Protein AF-A0A1V8U242-F1 (afdb_monomer_lite)

Radius of gyration: 35.71 Å; chains: 1; bounding box: 95×68×99 Å

Foldseek 3Di:
DDDDDDDDDDDDDDDDDDDDDDDDDDDDDDDDDDDDDPDDDDDDDDDDDDDDDDDDDDDDDDDPDPPPDDPPPDPPPPDDDDDDDPPDDPVRVVVVVVVVVVVVVVVVVVVVVCLVVCCVVDVLAEPLLCVVPVVCCVVCVVLLVVLVSCVVVVNNVVSCCSVVVVVCCCVPPVLVVVCVVCVVVVHDDDPDDDPLVVVLVVVLCVLVVVQVVVVDDDPVSVVVNVVSVVVSSVCSSNPDYPVVCVVVVDPPDD

Structure (mmCIF, N/CA/C/O backbone):
data_AF-A0A1V8U242-F1
#
_entry.id   AF-A0A1V8U242-F1
#
loop_
_atom_site.group_PDB
_atom_site.id
_atom_site.type_symbol
_atom_site.label_atom_id
_atom_site.label_alt_id
_atom_site.label_comp_id
_atom_site.label_asym_id
_atom_site.label_entity_id
_atom_site.label_seq_id
_atom_site.pdbx_PDB_ins_code
_atom_site.Cartn_x
_atom_site.Cartn_y
_atom_site.Cartn_z
_atom_site.occupancy
_atom_site.B_iso_or_equiv
_atom_site.auth_seq_id
_atom_site.auth_comp_id
_atom_site.auth_asym_id
_atom_site.auth_atom_id
_atom_site.pdbx_PDB_model_num
ATOM 1 N N . MET A 1 1 ? 57.976 -21.080 14.793 1.00 39.28 1 MET A N 1
ATOM 2 C CA . MET A 1 1 ? 58.187 -20.835 16.237 1.00 39.28 1 MET A CA 1
ATOM 3 C C . MET A 1 1 ? 57.127 -19.816 16.653 1.00 39.28 1 MET A C 1
ATOM 5 O O . MET A 1 1 ? 57.239 -18.685 16.216 1.00 39.28 1 MET A O 1
ATOM 9 N N . LEU A 1 2 ? 55.922 -20.209 17.108 1.00 38.81 2 LEU A N 1
ATOM 10 C CA . LEU A 1 2 ? 55.563 -20.585 18.501 1.00 38.81 2 LEU A CA 1
ATOM 11 C C . LEU A 1 2 ? 56.194 -19.575 19.485 1.00 38.81 2 LEU A C 1
ATOM 13 O O . LEU A 1 2 ? 57.414 -19.499 19.527 1.00 38.81 2 LEU A O 1
ATOM 17 N N . SER A 1 3 ? 55.488 -18.757 20.277 1.00 44.38 3 SER A N 1
ATOM 18 C CA . SER A 1 3 ? 54.402 -19.076 21.230 1.00 44.38 3 SER A CA 1
ATOM 19 C C . SER A 1 3 ? 53.807 -17.745 21.764 1.00 44.38 3 SER A C 1
ATOM 21 O O . SER A 1 3 ? 54.553 -16.789 21.928 1.00 44.38 3 SER A O 1
ATOM 23 N N . ASN A 1 4 ? 52.487 -17.594 21.911 1.00 40.97 4 ASN A N 1
ATOM 24 C CA . ASN A 1 4 ? 51.673 -17.742 23.140 1.00 40.97 4 ASN A CA 1
ATOM 25 C C . ASN A 1 4 ? 51.116 -16.421 23.717 1.00 40.97 4 ASN A C 1
ATOM 27 O O . ASN A 1 4 ? 51.826 -15.590 24.273 1.00 40.97 4 ASN A O 1
ATOM 31 N N . THR A 1 5 ? 49.788 -16.328 23.645 1.00 46.97 5 THR A N 1
ATOM 32 C CA . THR A 1 5 ? 48.860 -15.604 24.525 1.00 46.97 5 THR A CA 1
ATOM 33 C C . THR A 1 5 ? 49.077 -15.924 26.007 1.00 46.97 5 THR A C 1
ATOM 35 O O . THR A 1 5 ? 49.189 -17.098 26.354 1.00 46.97 5 THR A O 1
ATOM 38 N N . VAL A 1 6 ? 49.004 -14.917 26.887 1.00 43.97 6 VAL A N 1
ATOM 39 C CA . VAL A 1 6 ? 48.836 -15.112 28.339 1.00 43.97 6 VAL A CA 1
ATOM 40 C C . VAL A 1 6 ? 47.837 -14.092 28.899 1.00 43.97 6 VAL A C 1
ATOM 42 O O . VAL A 1 6 ? 48.117 -12.901 28.996 1.00 43.97 6 VAL A O 1
ATOM 45 N N . PHE A 1 7 ? 46.664 -14.607 29.270 1.00 44.94 7 PHE A N 1
ATOM 46 C CA . PHE A 1 7 ? 45.767 -14.064 30.291 1.00 44.94 7 PHE A CA 1
ATOM 47 C C . PHE A 1 7 ? 46.409 -14.250 31.676 1.00 44.94 7 PHE A C 1
ATOM 49 O O . PHE A 1 7 ? 46.879 -15.349 31.968 1.00 44.94 7 PHE A O 1
ATOM 56 N N . THR A 1 8 ? 46.328 -13.257 32.569 1.00 48.16 8 THR A N 1
ATOM 57 C CA . THR A 1 8 ? 46.392 -13.496 34.023 1.00 48.16 8 THR A CA 1
ATOM 58 C C . THR A 1 8 ? 45.322 -12.681 34.755 1.00 48.16 8 THR A C 1
ATOM 60 O O . THR A 1 8 ? 45.375 -11.462 34.878 1.00 48.16 8 THR A O 1
ATOM 63 N N . THR A 1 9 ? 44.303 -13.388 35.234 1.00 55.00 9 THR A N 1
ATOM 64 C CA . THR A 1 9 ? 43.369 -12.960 36.282 1.00 55.00 9 THR A CA 1
ATOM 65 C C . THR A 1 9 ? 44.048 -13.053 37.656 1.00 55.00 9 THR A C 1
ATOM 67 O O . THR A 1 9 ? 44.747 -14.042 37.895 1.00 55.00 9 THR A O 1
ATOM 70 N N . PRO A 1 10 ? 43.836 -12.105 38.589 1.00 64.25 10 PRO A N 1
ATOM 71 C CA . PRO A 1 10 ? 44.300 -12.256 39.968 1.00 64.25 10 PRO A CA 1
ATOM 72 C C . PRO A 1 10 ? 43.452 -13.280 40.770 1.00 64.25 10 PRO A C 1
ATOM 74 O O . PRO A 1 10 ? 42.268 -13.456 40.477 1.00 64.25 10 PRO A O 1
ATOM 77 N N . PRO A 1 11 ? 44.053 -13.970 41.763 1.00 63.56 11 PRO A N 1
ATOM 78 C CA . PRO A 1 11 ? 43.476 -15.124 42.469 1.00 63.56 11 PRO A CA 1
ATOM 79 C C . PRO A 1 11 ? 42.450 -14.775 43.576 1.00 63.56 11 PRO A C 1
ATOM 81 O O . PRO A 1 11 ? 42.416 -13.640 44.053 1.00 63.56 11 PRO A O 1
ATOM 84 N N . PRO A 1 12 ? 41.636 -15.757 44.026 1.00 57.25 12 PRO A N 1
ATOM 85 C CA . PRO A 1 12 ? 40.611 -15.586 45.060 1.00 57.25 12 PRO A CA 1
ATOM 86 C C . PRO A 1 12 ? 41.204 -15.540 46.479 1.00 57.25 12 PRO A C 1
ATOM 88 O O . PRO A 1 12 ? 42.115 -16.297 46.812 1.00 57.25 12 PRO A O 1
ATOM 91 N N . ALA A 1 13 ? 40.652 -14.683 47.342 1.00 60.06 13 ALA A N 1
ATOM 92 C CA . ALA A 1 13 ? 41.030 -14.609 48.753 1.00 60.06 13 ALA A CA 1
ATOM 93 C C . ALA A 1 13 ? 40.404 -15.758 49.571 1.00 60.06 13 ALA A C 1
ATOM 95 O O . ALA A 1 13 ? 39.197 -15.992 49.516 1.00 60.06 13 ALA A O 1
ATOM 96 N N . LEU A 1 14 ? 41.244 -16.458 50.339 1.00 59.47 14 LEU A N 1
ATOM 97 C CA . LEU A 1 14 ? 40.879 -17.488 51.321 1.00 59.47 14 LEU A CA 1
ATOM 98 C C . LEU A 1 14 ? 40.437 -16.866 52.671 1.00 59.47 14 LEU A C 1
ATOM 100 O O . LEU A 1 14 ? 40.743 -15.703 52.936 1.00 59.47 14 LEU A O 1
ATOM 104 N N . PRO A 1 15 ? 39.712 -17.619 53.526 1.00 52.28 15 PRO A N 1
ATOM 105 C CA . PRO A 1 15 ? 38.927 -17.083 54.638 1.00 52.28 15 PRO A CA 1
ATOM 106 C C . PRO A 1 15 ? 39.731 -16.955 55.943 1.00 52.28 15 PRO A C 1
ATOM 108 O O . PRO A 1 15 ? 40.618 -17.762 56.214 1.00 52.28 15 PRO A O 1
ATOM 111 N N . ALA A 1 16 ? 39.357 -15.995 56.796 1.00 52.69 16 ALA A N 1
ATOM 112 C CA . ALA A 1 16 ? 39.816 -15.902 58.185 1.00 52.69 16 ALA A CA 1
ATOM 113 C C . ALA A 1 16 ? 38.633 -16.029 59.176 1.00 52.69 16 ALA A C 1
ATOM 115 O O . ALA A 1 16 ? 37.501 -15.698 58.813 1.00 52.69 16 ALA A O 1
ATOM 116 N N . PRO A 1 17 ? 38.868 -16.541 60.403 1.00 49.72 17 PRO A N 1
ATOM 117 C CA . PRO A 1 17 ? 37.848 -17.184 61.228 1.00 49.72 17 PRO A CA 1
ATOM 118 C C . PRO A 1 17 ? 37.274 -16.293 62.350 1.00 49.72 17 PRO A C 1
ATOM 120 O O . PRO A 1 17 ? 37.924 -15.377 62.838 1.00 49.72 17 PRO A O 1
ATOM 123 N N . ASN A 1 18 ? 36.082 -16.684 62.816 1.00 44.34 18 ASN A N 1
ATOM 124 C CA . ASN A 1 18 ? 35.441 -16.377 64.105 1.00 44.34 18 ASN A CA 1
ATOM 125 C C . ASN A 1 18 ? 34.984 -14.934 64.410 1.00 44.34 18 ASN A C 1
ATOM 127 O O . ASN A 1 18 ? 35.665 -14.173 65.090 1.00 44.34 18 ASN A O 1
ATOM 131 N N . ALA A 1 19 ? 33.709 -14.661 64.107 1.00 48.97 19 ALA A N 1
ATOM 132 C CA . ALA A 1 19 ? 32.839 -13.836 64.949 1.00 48.97 19 ALA A CA 1
ATOM 133 C C . ALA A 1 19 ? 31.408 -14.424 64.966 1.00 48.97 19 ALA A C 1
ATOM 135 O O . ALA A 1 19 ? 30.866 -14.802 63.931 1.00 48.97 19 ALA A O 1
ATOM 136 N N . SER A 1 20 ? 30.851 -14.564 66.170 1.00 54.91 20 SER A N 1
ATOM 137 C CA . SER A 1 20 ? 29.629 -15.296 66.555 1.00 54.91 20 SER A CA 1
ATOM 138 C C . SER A 1 20 ? 28.309 -14.743 65.959 1.00 54.91 20 SER A C 1
ATOM 140 O O . SER A 1 20 ? 28.285 -13.624 65.449 1.00 54.91 20 SER A O 1
ATOM 142 N N . PRO A 1 21 ? 27.184 -15.497 66.011 1.00 47.44 21 PRO A N 1
ATOM 143 C CA . PRO A 1 21 ? 26.058 -15.321 65.095 1.00 47.44 21 PRO A CA 1
ATOM 144 C C . PRO A 1 21 ? 25.043 -14.276 65.578 1.00 47.44 21 PRO A C 1
ATOM 146 O O . PRO A 1 21 ? 24.630 -14.277 66.736 1.00 47.44 21 PRO A O 1
ATOM 149 N N . VAL A 1 22 ? 24.547 -13.444 64.658 1.00 49.50 22 VAL A N 1
ATOM 150 C CA . VAL A 1 22 ? 23.356 -12.613 64.883 1.00 49.50 22 VAL A CA 1
ATOM 151 C C . VAL A 1 22 ? 22.150 -13.292 64.239 1.00 49.50 22 VAL A C 1
ATOM 153 O O . VAL A 1 22 ? 22.035 -13.399 63.021 1.00 49.50 22 VAL A O 1
ATOM 156 N N . VAL A 1 23 ? 21.230 -13.750 65.085 1.00 50.38 23 VAL A N 1
ATOM 157 C CA . VAL A 1 23 ? 19.903 -14.246 64.709 1.00 50.38 23 VAL A CA 1
ATOM 158 C C . VAL A 1 23 ? 18.992 -13.056 64.409 1.00 50.38 23 VAL A C 1
ATOM 160 O O . VAL A 1 23 ? 18.748 -12.235 65.294 1.00 50.38 23 VAL A O 1
ATOM 163 N N . ARG A 1 24 ? 18.372 -12.996 63.221 1.00 41.50 24 ARG A N 1
ATOM 164 C CA . ARG A 1 24 ? 17.088 -12.288 63.090 1.00 41.50 24 ARG A CA 1
ATOM 165 C C . ARG A 1 24 ? 16.141 -12.949 62.086 1.00 41.50 24 ARG A C 1
ATOM 167 O O . ARG A 1 24 ? 16.484 -13.225 60.944 1.00 41.50 24 ARG A O 1
ATOM 174 N N . LYS A 1 25 ? 14.949 -13.242 62.610 1.00 43.25 25 LYS A N 1
ATOM 175 C CA . LYS A 1 25 ? 13.851 -14.047 62.064 1.00 43.25 25 LYS A CA 1
ATOM 176 C C . LYS A 1 25 ? 13.287 -13.514 60.740 1.00 43.25 25 LYS A C 1
ATOM 178 O O . LYS A 1 25 ? 13.057 -12.318 60.597 1.00 43.25 25 LYS A O 1
ATOM 183 N N . ARG A 1 26 ? 12.943 -14.445 59.842 1.00 50.16 26 ARG A N 1
ATOM 184 C CA . ARG A 1 26 ? 11.954 -14.263 58.765 1.00 50.16 26 ARG A CA 1
ATOM 185 C C . ARG A 1 26 ? 10.548 -14.117 59.359 1.00 50.16 26 ARG A C 1
ATOM 187 O O . ARG A 1 26 ? 10.182 -14.906 60.226 1.00 50.16 26 ARG A O 1
ATOM 194 N N . SER A 1 27 ? 9.731 -13.230 58.794 1.00 44.31 27 SER A N 1
ATOM 195 C CA . SER A 1 27 ? 8.279 -13.434 58.721 1.00 44.31 27 SER A CA 1
ATOM 196 C C . SER A 1 27 ? 7.652 -12.624 57.586 1.00 44.31 27 SER A C 1
ATOM 198 O O . SER A 1 27 ? 7.739 -11.400 57.543 1.00 44.31 27 SER A O 1
ATOM 200 N N . SER A 1 28 ? 7.004 -13.368 56.700 1.00 49.56 28 SER A N 1
ATOM 201 C CA . SER A 1 28 ? 5.947 -12.993 55.764 1.00 49.56 28 SER A CA 1
ATOM 202 C C . SER A 1 28 ? 4.861 -12.090 56.359 1.00 49.56 28 SER A C 1
ATOM 204 O O . SER A 1 28 ? 4.452 -12.296 57.501 1.00 49.56 28 SER A O 1
ATOM 206 N N . GLY A 1 29 ? 4.288 -11.206 55.539 1.00 49.12 29 GLY A N 1
ATOM 207 C CA . GLY A 1 29 ? 3.022 -10.545 55.854 1.00 49.12 29 GLY A CA 1
ATOM 208 C C . GLY A 1 29 ? 2.491 -9.707 54.694 1.00 49.12 29 GLY A C 1
ATOM 209 O O . GLY A 1 29 ? 2.997 -8.621 54.435 1.00 49.12 29 GLY A O 1
ATOM 210 N N . LEU A 1 30 ? 1.459 -10.216 54.012 1.00 54.44 30 LEU A N 1
ATOM 211 C CA . LEU A 1 30 ? 0.596 -9.436 53.126 1.00 54.44 30 LEU A CA 1
ATOM 212 C C . LEU A 1 30 ? 0.037 -8.215 53.876 1.00 54.44 30 LEU A C 1
ATOM 214 O O . LEU A 1 30 ? -0.395 -8.341 55.022 1.00 54.44 30 LEU A O 1
ATOM 218 N N . ARG A 1 31 ? -0.082 -7.070 53.198 1.00 46.50 31 ARG A N 1
ATOM 219 C CA . ARG A 1 31 ? -0.982 -5.987 53.617 1.00 46.50 31 ARG A CA 1
ATOM 220 C C . ARG A 1 31 ? -1.950 -5.649 52.486 1.00 46.50 31 ARG A C 1
ATOM 222 O O . ARG A 1 31 ? -1.624 -4.897 51.579 1.00 46.50 31 ARG A O 1
ATOM 229 N N . ARG A 1 32 ? -3.157 -6.218 52.574 1.00 54.25 32 ARG A N 1
ATOM 230 C CA . ARG A 1 32 ? -4.380 -5.593 52.055 1.00 54.25 32 ARG A CA 1
ATOM 231 C C . ARG A 1 32 ? -4.826 -4.559 53.085 1.00 54.25 32 ARG A C 1
ATOM 233 O O . ARG A 1 32 ? -4.988 -4.929 54.243 1.00 54.25 32 ARG A O 1
ATOM 240 N N . THR A 1 33 ? -5.082 -3.330 52.662 1.00 55.78 33 THR A N 1
ATOM 241 C CA . THR A 1 33 ? -5.986 -2.392 53.350 1.00 55.78 33 THR A CA 1
ATOM 242 C C . THR A 1 33 ? -6.659 -1.573 52.246 1.00 55.78 33 THR A C 1
ATOM 244 O O . THR A 1 33 ? -6.040 -0.688 51.670 1.00 55.78 33 THR A O 1
ATOM 247 N N . SER A 1 34 ? -7.744 -2.076 51.658 1.00 46.44 34 SER A N 1
ATOM 248 C CA . SER A 1 34 ? -9.120 -1.677 51.995 1.00 46.44 34 SER A CA 1
ATOM 249 C C . SER A 1 34 ? -9.301 -0.157 52.011 1.00 46.44 34 SER A C 1
ATOM 251 O O . SER A 1 34 ? -9.104 0.501 53.030 1.00 46.44 34 SER A O 1
ATOM 253 N N . SER A 1 35 ? -9.707 0.379 50.865 1.00 49.88 35 SER A N 1
ATOM 254 C CA . SER A 1 35 ? -10.391 1.662 50.754 1.00 49.88 35 SER A CA 1
ATOM 255 C C . SER A 1 35 ? -11.690 1.624 51.565 1.00 49.88 35 SER A C 1
ATOM 257 O O . SER A 1 35 ? -12.554 0.791 51.291 1.00 49.88 35 SER A O 1
ATOM 259 N N . LEU A 1 36 ? -11.849 2.534 52.523 1.00 50.22 36 LEU A N 1
ATOM 260 C CA . LEU A 1 36 ? -13.155 2.897 53.070 1.00 50.22 36 LEU A CA 1
ATOM 261 C C . LEU A 1 36 ? -13.296 4.424 53.026 1.00 50.22 36 LEU A C 1
ATOM 263 O O . LEU A 1 36 ? -12.461 5.115 53.612 1.00 50.22 36 LEU A O 1
ATOM 267 N N . PRO A 1 37 ? -14.332 4.966 52.367 1.00 52.19 37 PRO A N 1
ATOM 268 C CA . PRO A 1 37 ? -14.766 6.333 52.584 1.00 52.19 37 PRO A CA 1
ATOM 269 C C . PRO A 1 37 ? -15.726 6.365 53.778 1.00 52.19 37 PRO A C 1
ATOM 271 O O . PRO A 1 37 ? -16.857 5.886 53.712 1.00 52.19 37 PRO A O 1
ATOM 274 N N . ASP A 1 38 ? -15.264 6.942 54.882 1.00 43.91 38 ASP A N 1
ATOM 275 C CA . ASP A 1 38 ? -16.109 7.286 56.020 1.00 43.91 38 ASP A CA 1
ATOM 276 C C . ASP A 1 38 ? -16.776 8.635 55.725 1.00 43.91 38 ASP A C 1
ATOM 278 O O . ASP A 1 38 ? -16.087 9.656 55.692 1.00 43.91 38 ASP A O 1
ATOM 282 N N . ARG A 1 39 ? -18.097 8.625 55.478 1.00 45.75 39 ARG A N 1
ATOM 283 C CA . ARG A 1 39 ? -19.095 9.657 55.859 1.00 45.75 39 ARG A CA 1
ATOM 284 C C . ARG A 1 39 ? -20.266 9.741 54.884 1.00 45.75 39 ARG A C 1
ATOM 286 O O . ARG A 1 39 ? -20.312 10.631 54.048 1.00 45.75 39 ARG A O 1
ATOM 293 N N . LEU A 1 40 ? -21.276 8.900 55.095 1.00 52.22 40 LEU A N 1
ATOM 294 C CA . LEU A 1 40 ? -22.648 9.120 54.619 1.00 52.22 40 LEU A CA 1
ATOM 295 C C . LEU A 1 40 ? -23.633 8.431 55.578 1.00 52.22 40 LEU A C 1
ATOM 297 O O . LEU A 1 40 ? -24.321 7.494 55.201 1.00 52.22 40 LEU A O 1
ATOM 301 N N . ASN A 1 41 ? -23.690 8.861 56.845 1.00 50.50 41 ASN A N 1
ATOM 302 C CA . ASN A 1 41 ? -24.898 8.654 57.649 1.00 50.50 41 ASN A CA 1
ATOM 303 C C . ASN A 1 41 ? -24.946 9.585 58.871 1.00 50.50 41 ASN A C 1
ATOM 305 O O . ASN A 1 41 ? -24.431 9.257 59.940 1.00 50.50 41 ASN A O 1
ATOM 309 N N . ARG A 1 42 ? -25.586 10.750 58.738 1.00 42.31 42 ARG A N 1
ATOM 310 C CA . ARG A 1 42 ? -26.122 11.456 59.909 1.00 42.31 42 ARG A CA 1
ATOM 311 C C . ARG A 1 42 ? -27.515 12.004 59.614 1.00 42.31 42 ARG A C 1
ATOM 313 O O . ARG A 1 42 ? -27.679 13.142 59.199 1.00 42.31 42 ARG A O 1
ATOM 320 N N . SER A 1 43 ? -28.475 11.099 59.784 1.00 43.91 43 SER A N 1
ATOM 321 C CA . SER A 1 43 ? -29.799 11.280 60.394 1.00 43.91 43 SER A CA 1
ATOM 322 C C . SER A 1 43 ? -30.460 12.664 60.307 1.00 43.91 43 SER A C 1
ATOM 324 O O . SER A 1 43 ? -30.122 13.584 61.053 1.00 43.91 43 SER A O 1
ATOM 326 N N . ASN A 1 44 ? -31.525 12.716 59.504 1.00 44.88 44 ASN A N 1
ATOM 327 C CA . ASN A 1 44 ? -32.693 13.570 59.714 1.00 44.88 44 ASN A CA 1
ATOM 328 C C . ASN A 1 44 ? -33.279 13.373 61.124 1.00 44.88 44 ASN A C 1
ATOM 330 O O . ASN A 1 44 ? -33.670 12.256 61.448 1.00 44.88 44 ASN A O 1
ATOM 334 N N . THR A 1 45 ? -33.455 14.461 61.882 1.00 42.06 45 THR A N 1
ATOM 335 C CA . THR A 1 45 ? -34.579 14.658 62.824 1.00 42.06 45 THR A CA 1
ATOM 336 C C . THR A 1 45 ? -34.840 16.161 63.039 1.00 42.06 45 THR A C 1
ATOM 338 O O . THR A 1 45 ? -33.881 16.934 63.006 1.00 42.06 45 THR A O 1
ATOM 341 N N . PRO A 1 46 ? -36.106 16.589 63.235 1.00 50.31 46 PRO A N 1
ATOM 342 C CA . PRO A 1 46 ? -36.538 17.987 63.147 1.00 50.31 46 PRO A CA 1
ATOM 343 C C . PRO A 1 46 ? -36.617 18.721 64.504 1.00 50.31 46 PRO A C 1
ATOM 345 O O . PRO A 1 46 ? -36.624 18.094 65.558 1.00 50.31 46 PRO A O 1
ATOM 348 N N . ASN A 1 47 ? -36.793 20.048 64.416 1.00 40.25 47 ASN A N 1
ATOM 349 C CA . ASN A 1 47 ? -37.187 21.026 65.448 1.00 40.25 47 ASN A CA 1
ATOM 350 C C . ASN A 1 47 ? -36.199 21.336 66.590 1.00 40.25 47 ASN A C 1
ATOM 352 O O . ASN A 1 47 ? -36.059 20.558 67.524 1.00 40.25 47 ASN A O 1
ATOM 356 N N . SER A 1 48 ? -35.670 22.570 66.612 1.00 39.31 48 SER A N 1
ATOM 357 C CA . SER A 1 48 ? -35.912 23.498 67.732 1.00 39.31 48 SER A CA 1
ATOM 358 C C . SER A 1 48 ? -35.466 24.935 67.424 1.00 39.31 48 SER A C 1
ATOM 360 O O . SER A 1 48 ? -34.450 25.181 66.780 1.00 39.31 48 SER A O 1
ATOM 362 N N . THR A 1 49 ? -36.272 25.864 67.919 1.00 45.47 49 THR A N 1
ATOM 363 C CA . THR A 1 49 ? -36.170 27.325 67.953 1.00 45.47 49 THR A CA 1
ATOM 364 C C . THR A 1 49 ? -34.899 27.836 68.645 1.00 45.47 49 THR A C 1
ATOM 366 O O . THR A 1 49 ? -34.634 27.417 69.766 1.00 45.47 49 THR A O 1
ATOM 369 N N . ALA A 1 50 ? -34.191 28.810 68.053 1.00 43.16 50 ALA A N 1
ATOM 370 C CA . ALA A 1 50 ? -33.505 29.898 68.776 1.00 43.16 50 ALA A CA 1
ATOM 371 C C . ALA A 1 50 ? -32.935 30.963 67.814 1.00 43.16 50 ALA A C 1
ATOM 373 O O . ALA A 1 50 ? -32.314 30.660 66.801 1.00 43.16 50 ALA A O 1
ATOM 374 N N . GLN A 1 51 ? -33.175 32.222 68.176 1.00 41.72 51 GLN A N 1
ATOM 375 C CA . GLN A 1 51 ? -32.698 33.471 67.580 1.00 41.72 51 GLN A CA 1
ATOM 376 C C . GLN A 1 51 ? -31.166 33.625 67.641 1.00 41.72 51 GLN A C 1
ATOM 378 O O . GLN A 1 51 ? -30.580 33.225 68.639 1.00 41.72 51 GLN A O 1
ATOM 383 N N . SER A 1 52 ? -30.557 34.335 66.674 1.00 41.31 52 SER A N 1
ATOM 384 C CA . SER A 1 52 ? -29.696 35.506 66.966 1.00 41.31 52 SER A CA 1
ATOM 385 C C . SER A 1 52 ? -29.275 36.286 65.701 1.00 41.31 52 SER A C 1
ATOM 387 O O . SER A 1 52 ? -28.539 35.794 64.856 1.00 41.31 52 SER A O 1
ATOM 389 N N . THR A 1 53 ? -29.773 37.522 65.608 1.00 38.22 53 THR A N 1
ATOM 390 C CA . THR A 1 53 ? -29.076 38.789 65.280 1.00 38.22 53 THR A CA 1
ATOM 391 C C . THR A 1 53 ? -28.030 38.890 64.145 1.00 38.22 53 THR A C 1
ATOM 393 O O . THR A 1 53 ? -26.885 38.489 64.295 1.00 38.22 53 THR A O 1
ATOM 396 N N . ALA A 1 54 ? -28.424 39.667 63.127 1.00 34.72 54 ALA A N 1
ATOM 397 C CA . ALA A 1 54 ? -27.810 40.924 62.659 1.00 34.72 54 ALA A CA 1
ATOM 398 C C . ALA A 1 54 ? -26.450 40.957 61.908 1.00 34.72 54 ALA A C 1
ATOM 400 O O . ALA A 1 54 ? -25.389 40.705 62.460 1.00 34.72 54 ALA A O 1
ATOM 401 N N . ALA A 1 55 ? -26.559 41.546 60.703 1.00 39.97 55 ALA A N 1
ATOM 402 C CA . ALA A 1 55 ? -25.648 42.490 60.035 1.00 39.97 55 ALA A CA 1
ATOM 403 C C . ALA A 1 55 ? -24.401 41.963 59.288 1.00 39.97 55 ALA A C 1
ATOM 405 O O . ALA A 1 55 ? -23.381 41.659 59.886 1.00 39.97 55 ALA A O 1
ATOM 406 N N . SER A 1 56 ? -24.401 42.062 57.948 1.00 40.12 56 SER A N 1
ATOM 407 C CA . SER A 1 56 ? -23.760 43.185 57.225 1.00 40.12 56 SER A CA 1
ATOM 408 C C . SER A 1 56 ? -23.616 42.919 55.710 1.00 40.12 56 SER A C 1
ATOM 410 O O . SER A 1 56 ? -23.161 41.865 55.285 1.00 40.12 56 SER A O 1
ATOM 412 N N . ARG A 1 57 ? -24.028 43.930 54.932 1.00 43.78 57 ARG A N 1
ATOM 413 C CA . ARG A 1 57 ? -23.666 44.347 53.557 1.00 43.78 57 ARG A CA 1
ATOM 414 C C . ARG A 1 57 ? -22.679 43.486 52.738 1.00 43.78 57 ARG A C 1
ATOM 416 O O . ARG A 1 57 ? -21.533 43.357 53.136 1.00 43.78 57 ARG A O 1
ATOM 423 N N . HIS A 1 58 ? -23.062 43.121 51.505 1.00 49.38 58 HIS A N 1
ATOM 424 C CA . HIS A 1 58 ? -22.423 43.526 50.227 1.00 49.38 58 HIS A CA 1
ATOM 425 C C . HIS A 1 58 ? -23.191 42.916 49.025 1.00 49.38 58 HIS A C 1
ATOM 427 O O . HIS A 1 58 ? -23.737 41.825 49.132 1.00 49.38 58 HIS A O 1
ATOM 433 N N . GLY A 1 59 ? -23.333 43.679 47.931 1.00 51.84 59 GLY A N 1
ATOM 434 C CA . GLY A 1 59 ? -24.278 43.445 46.821 1.00 51.84 59 GLY A CA 1
ATOM 435 C C . GLY A 1 59 ? -23.993 42.245 45.896 1.00 51.84 59 GLY A C 1
ATOM 436 O O . GLY A 1 59 ? -22.996 41.548 46.075 1.00 51.84 59 GLY A O 1
ATOM 437 N N . PRO A 1 60 ? -24.868 41.991 44.900 1.00 55.88 60 PRO A N 1
ATOM 438 C CA . PRO A 1 60 ? -24.741 40.840 44.010 1.00 55.88 60 PRO A CA 1
ATOM 439 C C . PRO A 1 60 ? -23.576 41.020 43.026 1.00 55.88 60 PRO A C 1
ATOM 441 O O . PRO A 1 60 ? -23.465 42.039 42.345 1.00 55.88 60 PRO A O 1
ATOM 444 N N . LEU A 1 61 ? -22.708 40.010 42.961 1.00 56.53 61 LEU A N 1
ATOM 445 C CA . LEU A 1 61 ? -21.644 39.887 41.964 1.00 56.53 61 LEU A CA 1
ATOM 446 C C . LEU A 1 61 ? -22.254 39.704 40.556 1.00 56.53 61 LEU A C 1
ATOM 448 O O . LEU A 1 61 ? -23.289 39.044 40.433 1.00 56.53 61 LEU A O 1
ATOM 452 N N . PRO A 1 62 ? -21.639 40.253 39.491 1.00 63.88 62 PRO A N 1
ATOM 453 C CA . PRO A 1 62 ? -22.112 40.056 38.123 1.00 63.88 62 PRO A CA 1
ATOM 454 C C . PRO A 1 62 ? -21.961 38.585 37.692 1.00 63.88 62 PRO A C 1
ATOM 456 O O . PRO A 1 62 ? -21.040 37.903 38.152 1.00 63.88 62 PRO A O 1
ATOM 459 N N . PRO A 1 63 ? -22.832 38.074 36.804 1.00 57.53 63 PRO A N 1
ATOM 460 C CA . PRO A 1 63 ? -22.725 36.706 36.320 1.00 57.53 63 PRO A CA 1
ATOM 461 C C . PRO A 1 63 ? -21.465 36.558 35.462 1.00 57.53 63 PRO A C 1
ATOM 463 O O . PRO A 1 63 ? -21.232 37.331 34.533 1.00 57.53 63 PRO A O 1
ATOM 466 N N . TYR A 1 64 ? -20.652 35.549 35.772 1.00 48.75 64 TYR A N 1
ATOM 467 C CA . TYR A 1 64 ? -19.539 35.129 34.931 1.00 48.75 64 TYR A CA 1
ATOM 468 C C . TYR A 1 64 ? -20.086 34.632 33.588 1.00 48.75 64 TYR A C 1
ATOM 470 O O . TYR A 1 64 ? -20.566 33.506 33.467 1.00 48.75 64 TYR A O 1
ATOM 478 N N . THR A 1 65 ? -20.006 35.475 32.564 1.00 49.88 65 THR A N 1
ATOM 479 C CA . THR A 1 65 ? -20.149 35.054 31.173 1.00 49.88 65 THR A CA 1
ATOM 480 C C . THR A 1 65 ? -18.952 34.164 30.851 1.00 49.88 65 THR A C 1
ATOM 482 O O . THR A 1 65 ? -17.834 34.653 30.681 1.00 49.88 65 THR A O 1
ATOM 485 N N . HIS A 1 66 ? -19.148 32.847 30.785 1.00 50.09 66 HIS A N 1
ATOM 486 C CA . HIS A 1 66 ? -18.172 31.973 30.142 1.00 50.09 66 HIS A CA 1
ATOM 487 C C . HIS A 1 66 ? -18.180 32.302 28.647 1.00 50.09 66 HIS A C 1
ATOM 489 O O . HIS A 1 66 ? -18.981 31.778 27.877 1.00 50.09 66 HIS A O 1
ATOM 495 N N . GLN A 1 67 ? -17.310 33.235 28.260 1.00 38.94 67 GLN A N 1
ATOM 496 C CA . GLN A 1 67 ? -16.987 33.556 26.879 1.00 38.94 67 GLN A CA 1
ATOM 497 C C . GLN A 1 67 ? -16.564 32.261 26.172 1.00 38.94 67 GLN A C 1
ATOM 499 O O . GLN A 1 67 ? -15.464 31.743 26.378 1.00 38.94 67 GLN A O 1
ATOM 504 N N . ALA A 1 68 ? -17.457 31.737 25.337 1.00 49.41 68 ALA A N 1
ATOM 505 C CA . ALA A 1 68 ? -17.154 30.713 24.357 1.00 49.41 68 ALA A CA 1
ATOM 506 C C . ALA A 1 68 ? -16.190 31.305 23.319 1.00 49.41 68 ALA A C 1
ATOM 508 O O . ALA A 1 68 ? -16.609 31.958 22.371 1.00 49.41 68 ALA A O 1
ATOM 509 N N . ALA A 1 69 ? -14.887 31.134 23.537 1.00 48.91 69 ALA A N 1
ATOM 510 C CA . ALA A 1 69 ? -13.861 31.364 22.523 1.00 48.91 69 ALA A CA 1
ATOM 511 C C . ALA A 1 69 ? -12.552 30.669 22.921 1.00 48.91 69 ALA A C 1
ATOM 513 O O . ALA A 1 69 ? -11.554 31.300 23.266 1.00 48.91 69 ALA A O 1
ATOM 514 N N . ARG A 1 70 ? -12.543 29.339 22.848 1.00 38.97 70 ARG A N 1
ATOM 515 C CA . ARG A 1 70 ? -11.319 28.599 22.539 1.00 38.97 70 ARG A CA 1
ATOM 516 C C . ARG A 1 70 ? -11.655 27.557 21.487 1.00 38.97 70 ARG A C 1
ATOM 518 O O . ARG A 1 70 ? -12.001 26.432 21.817 1.00 38.97 70 ARG A O 1
ATOM 525 N N . VAL A 1 71 ? -11.491 27.935 20.221 1.00 47.12 71 VAL A N 1
ATOM 526 C CA . VAL A 1 71 ? -11.068 26.972 19.202 1.00 47.12 71 VAL A CA 1
ATOM 527 C C . VAL A 1 71 ? -9.643 26.592 19.591 1.00 47.12 71 VAL A C 1
ATOM 529 O O . VAL A 1 71 ? -8.667 27.252 19.237 1.00 47.12 71 VAL A O 1
ATOM 532 N N . ARG A 1 72 ? -9.537 25.611 20.484 1.00 37.00 72 ARG A N 1
ATOM 533 C CA . ARG A 1 72 ? -8.289 24.928 20.781 1.00 37.00 72 ARG A CA 1
ATOM 534 C C . ARG A 1 72 ? -8.249 23.790 19.777 1.00 37.00 72 ARG A C 1
ATOM 536 O O . ARG A 1 72 ? -9.092 22.911 19.855 1.00 37.00 72 ARG A O 1
ATOM 543 N N . SER A 1 73 ? -7.312 23.866 18.835 1.00 40.19 73 SER A N 1
ATOM 544 C CA . SER A 1 73 ? -6.939 22.746 17.973 1.00 40.19 73 SER A CA 1
ATOM 545 C C . SER A 1 73 ? -6.843 21.500 18.849 1.00 40.19 73 SER A C 1
ATOM 547 O O . SER A 1 73 ? -6.034 21.473 19.784 1.00 40.19 73 SER A O 1
ATOM 549 N N . GLU A 1 74 ? -7.738 20.546 18.625 1.00 39.16 74 GLU A N 1
ATOM 550 C CA . GLU A 1 74 ? -7.719 19.264 19.308 1.00 39.16 74 GLU A CA 1
ATOM 551 C C . GLU A 1 74 ? -6.419 18.576 18.892 1.00 39.16 74 GLU A C 1
ATOM 553 O O . GLU A 1 74 ? -6.216 18.210 17.738 1.00 39.16 74 GLU A O 1
ATOM 558 N N . ASN A 1 75 ? -5.482 18.484 19.836 1.00 39.81 75 ASN A N 1
ATOM 559 C CA . ASN A 1 75 ? -4.458 17.460 19.765 1.00 39.81 75 ASN A CA 1
ATOM 560 C C . ASN A 1 75 ? -5.220 16.142 19.843 1.00 39.81 75 ASN A C 1
ATOM 562 O O . ASN A 1 75 ? -5.750 15.817 20.904 1.00 39.81 75 ASN A O 1
ATOM 566 N N . GLU A 1 76 ? -5.279 15.413 18.733 1.00 49.06 76 GLU A N 1
ATOM 567 C CA . GLU A 1 76 ? -5.791 14.049 18.694 1.00 49.06 76 GLU A CA 1
ATOM 568 C C . GLU A 1 76 ? -4.821 13.161 19.487 1.00 49.06 76 GLU A C 1
ATOM 570 O O . GLU A 1 76 ? -3.837 12.571 19.012 1.00 49.06 76 GLU A O 1
ATOM 575 N N . GLU A 1 77 ? -5.028 13.162 20.796 1.00 45.94 77 GLU A N 1
ATOM 576 C CA . GLU A 1 77 ? -4.383 12.259 21.711 1.00 45.94 77 GLU A CA 1
ATOM 577 C C . GLU A 1 77 ? -4.986 10.876 21.443 1.00 45.94 77 GLU A C 1
ATOM 579 O O . GLU A 1 77 ? -5.977 10.486 22.034 1.00 45.94 77 GLU A O 1
ATOM 584 N N . VAL A 1 78 ? -4.412 10.138 20.486 1.00 52.44 78 VAL A N 1
ATOM 585 C CA . VAL A 1 78 ? -4.540 8.676 20.371 1.00 52.44 78 VAL A CA 1
ATOM 586 C C . VAL A 1 78 ? -4.095 8.037 21.702 1.00 52.44 78 VAL A C 1
ATOM 588 O O . VAL A 1 78 ? -2.951 7.589 21.856 1.00 52.44 78 VAL A O 1
ATOM 591 N N . VAL A 1 79 ? -4.978 8.086 22.698 1.00 47.56 79 VAL A N 1
ATOM 592 C CA . VAL A 1 79 ? -4.877 7.441 24.007 1.00 47.56 79 VAL A CA 1
ATOM 593 C C . VAL A 1 79 ? -5.631 6.127 23.884 1.00 47.56 79 VAL A C 1
ATOM 595 O O . VAL A 1 79 ? -6.840 6.051 24.048 1.00 47.56 79 VAL A O 1
ATOM 598 N N . LEU A 1 80 ? -4.908 5.069 23.530 1.00 55.72 80 LEU A N 1
ATOM 599 C CA . LEU A 1 80 ? -5.454 3.718 23.565 1.00 55.72 80 LEU A CA 1
ATOM 600 C C . LEU A 1 80 ? -5.394 3.203 25.012 1.00 55.72 80 LEU A C 1
ATOM 602 O O . LEU A 1 80 ? -4.308 2.863 25.485 1.00 55.72 80 LEU A O 1
ATOM 606 N N . GLY A 1 81 ? -6.569 3.172 25.660 1.00 54.00 81 GLY A N 1
ATOM 607 C CA . GLY A 1 81 ? -6.841 2.730 27.042 1.00 54.00 81 GLY A CA 1
ATOM 608 C C . GLY A 1 81 ? -6.601 3.855 28.059 1.00 54.00 81 GLY A C 1
ATOM 609 O O . GLY A 1 81 ? -5.498 4.378 28.109 1.00 54.00 81 GLY A O 1
ATOM 610 N N . GLU A 1 82 ? -7.550 4.328 28.873 1.00 45.22 82 GLU A N 1
ATOM 611 C CA . GLU A 1 82 ? -8.698 3.700 29.544 1.00 45.22 82 GLU A CA 1
ATOM 612 C C . GLU A 1 82 ? -9.898 4.692 29.589 1.00 45.22 82 GLU A C 1
ATOM 614 O O . GLU A 1 82 ? -9.701 5.897 29.724 1.00 45.22 82 GLU A O 1
ATOM 619 N N . ASP A 1 83 ? -11.136 4.187 29.472 1.00 49.12 83 ASP A N 1
ATOM 620 C CA . ASP A 1 83 ? -12.424 4.906 29.628 1.00 49.12 83 ASP A CA 1
ATOM 621 C C . ASP A 1 83 ? -12.747 6.083 28.677 1.00 49.12 83 ASP A C 1
ATOM 623 O O . ASP A 1 83 ? -13.241 7.138 29.089 1.00 49.12 83 ASP A O 1
ATOM 627 N N . GLU A 1 84 ? -12.601 5.880 27.366 1.00 59.00 84 GLU A N 1
ATOM 628 C CA . GLU A 1 84 ? -13.201 6.783 26.377 1.00 59.00 84 GLU A CA 1
ATOM 629 C C . GLU A 1 84 ? -14.697 6.456 26.197 1.00 59.00 84 GLU A C 1
ATOM 631 O O . GLU A 1 84 ? -15.084 5.389 25.712 1.00 59.00 84 GLU A O 1
ATOM 636 N N . LYS A 1 85 ? -15.582 7.360 26.633 1.00 61.47 85 LYS A N 1
ATOM 637 C CA . LYS A 1 85 ? -17.027 7.219 26.389 1.00 61.47 85 LYS A CA 1
ATOM 638 C C . LYS A 1 85 ? -17.278 7.292 24.876 1.00 61.47 85 LYS A C 1
ATOM 640 O O . LYS A 1 85 ? -16.763 8.219 24.255 1.00 61.47 85 LYS A O 1
ATOM 645 N N . PRO A 1 86 ? -18.099 6.402 24.281 1.00 69.00 86 PRO A N 1
ATOM 646 C CA . PRO A 1 86 ? -18.366 6.444 22.847 1.00 69.00 86 PRO A CA 1
ATOM 647 C C . PRO A 1 86 ? -18.931 7.814 22.461 1.00 69.00 86 PRO A C 1
ATOM 649 O O . PRO A 1 86 ? -20.036 8.170 22.875 1.00 69.00 86 PRO A O 1
ATOM 652 N N . MET A 1 87 ? -18.177 8.586 21.674 1.00 72.00 87 MET A N 1
ATOM 653 C CA . MET A 1 87 ? -18.601 9.922 21.236 1.00 72.00 87 MET A CA 1
ATOM 654 C C . MET A 1 87 ? -19.757 9.859 20.226 1.00 72.00 87 MET A C 1
ATOM 656 O O . MET A 1 87 ? -20.482 10.835 20.053 1.00 72.00 87 MET A O 1
ATOM 660 N N . MET A 1 88 ? -19.963 8.702 19.582 1.00 80.12 88 MET A N 1
ATOM 661 C CA . MET A 1 88 ? -20.984 8.499 18.557 1.00 80.12 88 MET A CA 1
ATOM 662 C C . MET A 1 88 ? -21.868 7.279 18.851 1.00 80.12 88 MET A C 1
ATOM 664 O O . MET A 1 88 ? -21.387 6.200 19.194 1.00 80.12 88 MET A O 1
ATOM 668 N N . SER A 1 89 ? -23.186 7.443 18.675 1.00 90.75 89 SER A N 1
ATOM 669 C CA . SER A 1 89 ? -24.149 6.335 18.739 1.00 90.75 89 SER A CA 1
ATOM 670 C C . SER A 1 89 ? -23.823 5.269 17.689 1.00 90.75 89 SER A C 1
ATOM 672 O O . SER A 1 89 ? -23.474 5.595 16.555 1.00 90.75 89 SER A O 1
ATOM 674 N N . ARG A 1 90 ? -24.027 3.987 18.022 1.00 90.94 90 ARG A N 1
ATOM 675 C CA . ARG A 1 90 ? -23.819 2.854 17.100 1.00 90.94 90 ARG A CA 1
ATOM 676 C C . ARG A 1 90 ? -24.571 3.028 15.779 1.00 90.94 90 ARG A C 1
ATOM 678 O O . ARG A 1 90 ? -24.051 2.675 14.728 1.00 90.94 90 ARG A O 1
ATOM 685 N N . THR A 1 91 ? -25.781 3.585 15.827 1.00 93.38 91 THR A N 1
ATOM 686 C CA . THR A 1 91 ? -26.578 3.859 14.624 1.00 93.38 91 THR A CA 1
ATOM 687 C C . THR A 1 91 ? -25.929 4.926 13.749 1.00 93.38 91 THR A C 1
ATOM 689 O O . THR A 1 91 ? -25.804 4.727 12.546 1.00 93.38 91 THR A O 1
ATOM 692 N N . ALA A 1 92 ? -25.452 6.016 14.351 1.00 93.00 92 ALA A N 1
ATOM 693 C CA . ALA A 1 92 ? -24.741 7.073 13.642 1.00 93.00 92 ALA A CA 1
ATOM 694 C C . ALA A 1 92 ? -23.422 6.561 13.035 1.00 93.00 92 ALA A C 1
ATOM 696 O O . ALA A 1 92 ? -23.124 6.884 11.890 1.00 93.00 92 ALA A O 1
ATOM 697 N N . ALA A 1 93 ? -22.692 5.684 13.734 1.00 93.69 93 ALA A N 1
ATOM 698 C CA . ALA A 1 93 ? -21.476 5.060 13.210 1.00 93.69 93 ALA A CA 1
ATOM 699 C C . ALA A 1 93 ? -21.736 4.195 11.968 1.00 93.69 93 ALA A C 1
ATOM 701 O O . ALA A 1 93 ? -21.024 4.320 10.976 1.00 93.69 93 ALA A O 1
ATOM 702 N N . VAL A 1 94 ? -22.781 3.360 11.990 1.00 95.00 94 VAL A N 1
ATOM 703 C CA . VAL A 1 94 ? -23.155 2.531 10.830 1.00 95.00 94 VAL A CA 1
ATOM 704 C C . VAL A 1 94 ? -23.593 3.398 9.650 1.00 95.00 94 VAL A C 1
ATOM 706 O O . VAL A 1 94 ? -23.181 3.140 8.523 1.00 95.00 94 VAL A O 1
ATOM 709 N N . VAL A 1 95 ? -24.390 4.443 9.896 1.00 95.75 95 VAL A N 1
ATOM 710 C CA . VAL A 1 95 ? -24.826 5.366 8.836 1.00 95.75 95 VAL A CA 1
ATOM 711 C C . VAL A 1 95 ? -23.630 6.084 8.210 1.00 95.75 95 VAL A C 1
ATOM 713 O O . VAL A 1 95 ? -23.529 6.127 6.987 1.00 95.75 95 VAL A O 1
ATOM 716 N N . MET A 1 96 ? -22.702 6.594 9.025 1.00 94.56 96 MET A N 1
ATOM 717 C CA . MET A 1 96 ? -21.495 7.263 8.533 1.00 94.56 96 MET A CA 1
ATOM 718 C C . MET A 1 96 ? -20.580 6.311 7.758 1.00 94.56 96 MET A C 1
ATOM 720 O O . MET A 1 96 ? -20.063 6.707 6.718 1.00 94.56 96 MET A O 1
ATOM 724 N N . LEU A 1 97 ? -20.426 5.061 8.211 1.00 94.00 97 LEU A N 1
ATOM 725 C CA . LEU A 1 97 ? -19.642 4.038 7.511 1.00 94.00 97 LEU A CA 1
ATOM 726 C C . LEU A 1 97 ? -20.233 3.715 6.133 1.00 94.00 97 LEU A C 1
ATOM 728 O O . LEU A 1 97 ? -19.505 3.642 5.147 1.00 94.00 97 LEU A O 1
ATOM 732 N N . LEU A 1 98 ? -21.553 3.528 6.047 1.00 96.62 98 LEU A N 1
ATOM 733 C CA . LEU A 1 98 ? -22.217 3.259 4.770 1.00 96.62 98 LEU A CA 1
ATOM 734 C C . LEU A 1 98 ? -22.105 4.458 3.827 1.00 96.62 98 LEU A C 1
ATOM 736 O O . LEU A 1 98 ? -21.782 4.284 2.654 1.00 96.62 98 LEU A O 1
ATOM 740 N N . LEU A 1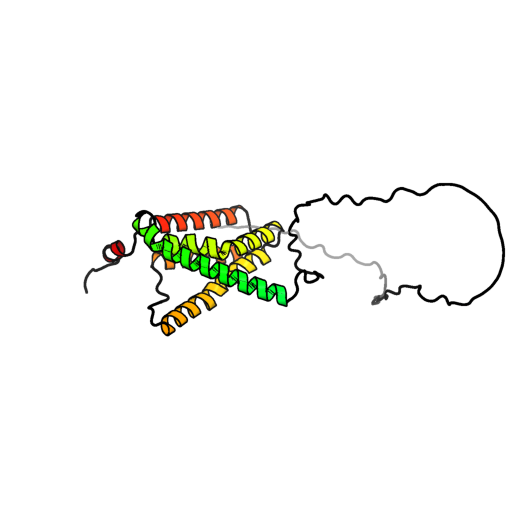 99 ? -22.323 5.670 4.343 1.00 97.06 99 LEU A N 1
ATOM 741 C CA . LEU A 1 99 ? -22.218 6.891 3.552 1.00 97.06 99 LEU A CA 1
ATOM 742 C C . LEU A 1 99 ? -20.797 7.095 3.012 1.00 97.06 99 LEU A C 1
ATOM 744 O O . LEU A 1 99 ? -20.638 7.355 1.821 1.00 97.06 99 LEU A O 1
ATOM 748 N N . SER A 1 100 ? -19.767 6.944 3.851 1.00 95.44 100 SER A N 1
ATOM 749 C CA . SER A 1 100 ? -18.377 7.075 3.406 1.00 95.44 100 SER A CA 1
ATOM 750 C C . SER A 1 100 ? -18.002 5.992 2.398 1.00 95.44 100 SER A C 1
ATOM 752 O O . SER A 1 100 ? -17.359 6.303 1.403 1.00 95.44 100 SER A O 1
ATOM 754 N N . THR A 1 101 ? -18.468 4.755 2.591 1.00 95.69 101 THR A N 1
ATOM 755 C CA . THR A 1 101 ? -18.228 3.651 1.649 1.00 95.69 101 THR A CA 1
ATOM 756 C C . THR A 1 101 ? -18.812 3.956 0.270 1.00 95.69 101 THR A C 1
ATOM 758 O O . THR A 1 101 ? -18.131 3.764 -0.734 1.00 95.69 101 THR A O 1
ATOM 761 N N . VAL A 1 102 ? -20.040 4.485 0.201 1.00 97.12 102 VAL A N 1
ATOM 762 C CA . VAL A 1 102 ? -20.665 4.882 -1.074 1.00 97.12 102 VAL A CA 1
ATOM 763 C C . VAL A 1 102 ? -19.896 6.025 -1.737 1.00 97.12 102 VAL A C 1
ATOM 765 O O . VAL A 1 102 ? -19.642 5.972 -2.937 1.00 97.12 102 VAL A O 1
ATOM 768 N N . LEU A 1 103 ? -19.486 7.039 -0.971 1.00 96.25 103 LEU A N 1
ATOM 769 C CA . LEU A 1 103 ? -18.701 8.153 -1.510 1.00 96.25 103 LEU A CA 1
ATOM 770 C C . LEU A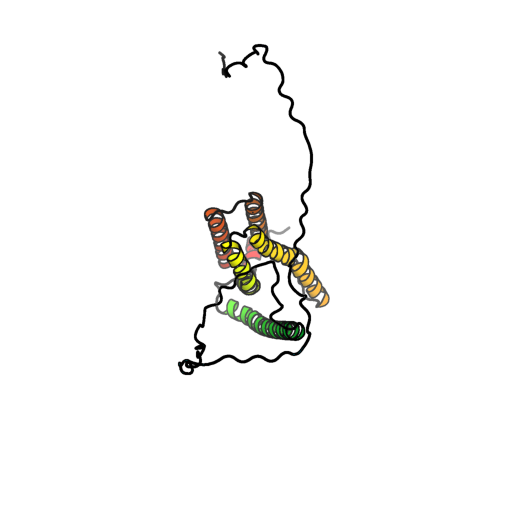 1 103 ? -17.342 7.686 -2.047 1.00 96.25 103 LEU A C 1
ATOM 772 O O . LEU A 1 103 ? -16.951 8.087 -3.140 1.00 96.25 103 LEU A O 1
ATOM 776 N N . VAL A 1 104 ? -16.646 6.811 -1.315 1.00 94.38 104 VAL A N 1
ATOM 777 C CA . VAL A 1 104 ? -15.378 6.217 -1.762 1.00 94.38 104 VAL A CA 1
ATOM 778 C C . VAL A 1 104 ? -15.584 5.381 -3.024 1.00 94.38 104 VAL A C 1
ATOM 780 O O . VAL A 1 104 ? -14.773 5.491 -3.936 1.00 94.38 104 VAL A O 1
ATOM 783 N N . ALA A 1 105 ? -16.671 4.608 -3.122 1.00 95.19 105 ALA A N 1
ATOM 784 C CA . ALA A 1 105 ? -16.984 3.830 -4.321 1.00 95.19 105 ALA A CA 1
ATOM 785 C C . ALA A 1 105 ? -17.185 4.724 -5.559 1.00 95.19 105 ALA A C 1
ATOM 787 O O . ALA A 1 105 ? -16.593 4.457 -6.599 1.00 95.19 105 ALA A O 1
ATOM 788 N N . ILE A 1 106 ? -17.934 5.826 -5.428 1.00 96.88 106 ILE A N 1
ATOM 789 C CA . ILE A 1 106 ? -18.128 6.801 -6.518 1.00 96.88 106 ILE A CA 1
ATOM 790 C C . ILE A 1 106 ? -16.788 7.429 -6.932 1.00 96.88 106 ILE A C 1
ATOM 792 O O . ILE A 1 106 ? -16.478 7.532 -8.117 1.00 96.88 106 ILE A O 1
ATOM 796 N N . CYS A 1 107 ? -15.961 7.829 -5.962 1.00 94.38 107 CYS A N 1
ATOM 797 C CA . CYS A 1 107 ? -14.631 8.365 -6.249 1.00 94.38 107 CYS A CA 1
ATOM 798 C C . CYS A 1 107 ? -13.717 7.325 -6.919 1.00 94.38 107 CYS A C 1
ATOM 800 O O . CYS A 1 107 ? -12.919 7.691 -7.780 1.00 94.38 107 CYS A O 1
ATOM 802 N N . ALA A 1 108 ? -13.826 6.049 -6.541 1.00 93.88 108 ALA A N 1
ATOM 803 C CA . ALA A 1 108 ? -13.055 4.964 -7.134 1.00 93.88 108 ALA A CA 1
ATOM 804 C C . ALA A 1 108 ? -13.457 4.705 -8.595 1.00 93.88 108 ALA A C 1
ATOM 806 O O . ALA A 1 108 ? -12.567 4.517 -9.419 1.00 93.88 108 ALA A O 1
ATOM 807 N N . GLU A 1 109 ? -14.750 4.771 -8.938 1.00 93.81 109 GLU A N 1
ATOM 808 C CA . GLU A 1 109 ? -15.205 4.694 -10.337 1.00 93.81 109 GLU A CA 1
ATOM 809 C C . GLU A 1 109 ? -14.591 5.818 -11.180 1.00 93.81 109 GLU A C 1
ATOM 811 O O . GLU A 1 109 ? -13.927 5.547 -12.179 1.00 93.81 109 GLU A O 1
ATOM 816 N N . PHE A 1 110 ? -14.691 7.072 -10.722 1.00 94.06 110 PHE A N 1
ATOM 817 C CA . PHE A 1 110 ? -14.075 8.201 -11.431 1.00 94.06 110 PHE A CA 1
ATOM 818 C C . PHE A 1 110 ? -12.551 8.088 -11.539 1.00 94.06 110 PHE A C 1
ATOM 820 O O . PHE A 1 110 ? -11.969 8.509 -12.539 1.00 94.06 110 PHE A O 1
ATOM 827 N N . MET A 1 111 ? -11.893 7.533 -10.517 1.00 91.88 111 MET A N 1
ATOM 828 C CA . MET A 1 111 ? -10.450 7.304 -10.540 1.00 91.88 111 MET A CA 1
ATOM 829 C C . MET A 1 111 ? -10.071 6.269 -11.602 1.00 91.88 111 MET A C 1
ATOM 831 O O . MET A 1 111 ? -9.137 6.518 -12.361 1.00 91.88 111 MET A O 1
ATOM 835 N N . VAL A 1 112 ? -10.784 5.141 -11.677 1.00 91.31 112 VAL A N 1
ATOM 836 C CA . VAL A 1 112 ? -10.512 4.072 -12.652 1.00 91.31 112 VAL A CA 1
ATOM 837 C C . VAL A 1 112 ? -10.801 4.540 -14.080 1.00 91.31 112 VAL A C 1
ATOM 839 O O . VAL A 1 112 ? -9.973 4.315 -14.963 1.00 91.31 112 VAL A O 1
ATOM 842 N N . ASP A 1 113 ? -11.892 5.277 -14.299 1.00 92.06 113 ASP A N 1
ATOM 843 C CA . ASP A 1 113 ? -12.245 5.837 -15.613 1.00 92.06 113 ASP A CA 1
ATOM 844 C C . ASP A 1 113 ? -11.196 6.831 -16.144 1.00 92.06 113 ASP A C 1
ATOM 846 O O . ASP A 1 113 ? -11.020 6.986 -17.356 1.00 92.06 113 ASP A O 1
ATOM 850 N N . ALA A 1 114 ? -10.459 7.498 -15.251 1.00 89.94 114 ALA A N 1
ATOM 851 C CA . ALA A 1 114 ? -9.398 8.426 -15.626 1.00 89.94 114 ALA A CA 1
ATOM 852 C C . ALA A 1 114 ? -8.090 7.727 -16.052 1.00 89.94 114 ALA A C 1
ATOM 854 O O . ALA A 1 114 ? -7.287 8.343 -16.762 1.00 89.94 114 ALA A O 1
ATOM 855 N N . ILE A 1 115 ? -7.859 6.465 -15.658 1.00 88.19 115 ILE A N 1
ATOM 856 C CA . ILE A 1 115 ? -6.591 5.749 -15.905 1.00 88.19 115 ILE A CA 1
ATOM 857 C C . ILE A 1 115 ? -6.271 5.647 -17.408 1.00 88.19 115 ILE A C 1
ATOM 859 O O . ILE A 1 115 ? -5.183 6.084 -17.798 1.00 88.19 115 ILE A O 1
ATOM 863 N N . PRO A 1 116 ? -7.182 5.177 -18.288 1.00 86.12 116 PRO A N 1
ATOM 864 C CA . PRO A 1 116 ? -6.891 5.085 -19.719 1.00 86.12 116 PRO A CA 1
ATOM 865 C C . PRO A 1 116 ? -6.575 6.449 -20.344 1.00 86.12 116 PRO A C 1
ATOM 867 O O . PRO A 1 116 ? -5.674 6.568 -21.175 1.00 86.12 116 PRO A O 1
ATOM 870 N N . GLY A 1 117 ? -7.280 7.502 -19.910 1.00 84.06 117 GLY A N 1
ATOM 871 C CA . GLY A 1 117 ? -7.044 8.871 -20.367 1.00 84.06 117 GLY A CA 1
ATOM 872 C C . GLY A 1 117 ? -5.679 9.417 -19.940 1.00 84.06 117 GLY A C 1
ATOM 873 O O . GLY A 1 117 ? -5.033 10.128 -20.710 1.00 84.06 117 GLY A O 1
ATOM 874 N N . MET A 1 118 ? -5.208 9.070 -18.742 1.00 82.44 118 MET A N 1
ATOM 875 C CA . MET A 1 118 ? -3.876 9.456 -18.263 1.00 82.44 118 MET A CA 1
ATOM 876 C C . MET A 1 118 ? -2.767 8.778 -19.070 1.00 82.44 118 MET A C 1
ATOM 878 O O . MET A 1 118 ? -1.844 9.457 -19.521 1.00 82.44 118 MET A O 1
ATOM 882 N N . ILE A 1 119 ? -2.892 7.469 -19.307 1.00 82.62 119 ILE A N 1
ATOM 883 C CA . ILE A 1 119 ? -1.914 6.683 -20.074 1.00 82.62 119 ILE A CA 1
ATOM 884 C C . ILE A 1 119 ? -1.844 7.182 -21.527 1.00 82.62 119 ILE A C 1
ATOM 886 O O . ILE A 1 119 ? -0.756 7.380 -22.065 1.00 82.62 119 ILE A O 1
ATOM 890 N N . ALA A 1 120 ? -2.992 7.468 -22.150 1.00 79.62 120 ALA A N 1
ATOM 891 C CA . ALA A 1 120 ? -3.047 7.937 -23.536 1.00 79.62 120 ALA A CA 1
ATOM 892 C C . ALA A 1 120 ? -2.416 9.327 -23.742 1.00 79.62 120 ALA A C 1
ATOM 894 O O . ALA A 1 120 ? -1.803 9.584 -24.777 1.00 79.62 120 ALA A O 1
ATOM 895 N N . ASN A 1 121 ? -2.561 10.231 -22.768 1.00 77.38 121 ASN A N 1
ATOM 896 C CA . ASN A 1 121 ? -2.074 11.609 -22.879 1.00 77.38 121 ASN A CA 1
ATOM 897 C C . ASN A 1 121 ? -0.641 11.797 -22.359 1.00 77.38 121 ASN A C 1
ATOM 899 O O . ASN A 1 121 ? -0.033 12.838 -22.611 1.00 77.38 121 ASN A O 1
ATOM 903 N N . SER A 1 122 ? -0.102 10.827 -21.618 1.00 72.38 122 SER A N 1
ATOM 904 C CA . SER A 1 122 ? 1.223 10.904 -20.999 1.00 72.38 122 SER A CA 1
ATOM 905 C C . SER A 1 122 ? 2.006 9.609 -21.230 1.00 72.38 122 SER A C 1
ATOM 907 O O . SER A 1 122 ? 2.002 8.737 -20.364 1.00 72.38 122 SER A O 1
ATOM 909 N N . PRO A 1 123 ? 2.767 9.493 -22.337 1.00 65.00 123 PRO A N 1
ATOM 910 C CA . PRO A 1 123 ? 3.547 8.287 -22.646 1.00 65.00 123 PRO A CA 1
ATOM 911 C C . PRO A 1 123 ? 4.671 7.988 -21.636 1.00 65.00 123 PRO A C 1
ATOM 913 O O . PRO A 1 123 ? 5.326 6.958 -21.735 1.00 65.00 123 PRO A O 1
ATOM 916 N N . ALA A 1 124 ? 4.916 8.887 -20.677 1.00 68.69 124 ALA A N 1
ATOM 917 C CA . ALA A 1 124 ? 5.883 8.701 -19.601 1.00 68.69 124 ALA A CA 1
ATOM 918 C C . ALA A 1 124 ? 5.318 7.953 -18.378 1.00 68.69 124 ALA A C 1
ATOM 920 O O . ALA A 1 124 ? 6.096 7.572 -17.511 1.00 68.69 124 ALA A O 1
ATOM 921 N N . VAL A 1 125 ? 3.996 7.776 -18.264 1.00 76.44 125 VAL A N 1
ATOM 922 C CA . VAL A 1 125 ? 3.370 7.146 -17.091 1.00 76.44 125 VAL A CA 1
ATOM 923 C C . VAL A 1 125 ? 2.913 5.735 -17.452 1.00 76.44 125 VAL A C 1
ATOM 925 O O . VAL A 1 125 ? 1.987 5.563 -18.241 1.00 76.44 125 VAL A O 1
ATOM 928 N N . SER A 1 126 ? 3.562 4.725 -16.870 1.00 79.81 126 SER A N 1
ATOM 929 C CA . SER A 1 126 ? 3.201 3.317 -17.058 1.00 79.81 126 SER A CA 1
ATOM 930 C C . SER A 1 126 ? 1.974 2.924 -16.222 1.00 79.81 126 SER A C 1
ATOM 932 O O . SER A 1 126 ? 1.722 3.481 -15.149 1.00 79.81 126 SER A O 1
ATOM 934 N N . GLU A 1 127 ? 1.221 1.922 -16.685 1.00 81.56 127 GLU A N 1
ATOM 935 C CA . GLU A 1 127 ? 0.113 1.332 -15.918 1.00 81.56 127 GLU A CA 1
ATOM 936 C C . GLU A 1 127 ? 0.611 0.743 -14.588 1.00 81.56 127 GLU A C 1
ATOM 938 O O . GLU A 1 127 ? 0.004 0.960 -13.538 1.00 81.56 127 GLU A O 1
ATOM 943 N N . ALA A 1 128 ? 1.791 0.114 -14.612 1.00 81.19 128 ALA A N 1
ATOM 944 C CA . ALA A 1 128 ? 2.470 -0.394 -13.424 1.00 81.19 128 ALA A CA 1
ATOM 945 C C . ALA A 1 128 ? 2.772 0.717 -12.404 1.00 81.19 128 ALA A C 1
ATOM 947 O O . ALA A 1 128 ? 2.577 0.517 -11.211 1.00 81.19 128 ALA A O 1
ATOM 948 N N . PHE A 1 129 ? 3.193 1.915 -12.829 1.00 86.81 129 PHE A N 1
ATOM 949 C CA . PHE A 1 129 ? 3.419 3.032 -11.905 1.00 86.81 129 PHE A CA 1
ATOM 950 C C . PHE A 1 129 ? 2.119 3.497 -11.234 1.00 86.81 129 PHE A C 1
ATOM 952 O O . PHE A 1 129 ? 2.095 3.760 -10.029 1.00 86.81 129 PHE A O 1
ATOM 959 N N . ILE A 1 130 ? 1.025 3.568 -11.994 1.00 89.25 130 ILE A N 1
ATOM 960 C CA . ILE A 1 130 ? -0.288 3.943 -11.458 1.00 89.25 130 ILE A CA 1
ATOM 961 C C . ILE A 1 130 ? -0.741 2.900 -10.426 1.00 89.25 130 ILE A C 1
ATOM 963 O O . ILE A 1 130 ? -1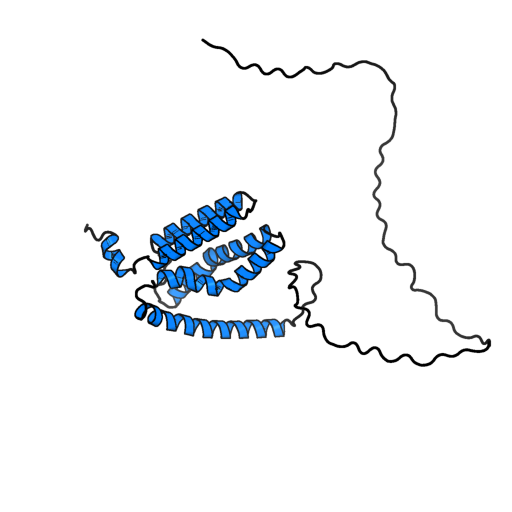.036 3.260 -9.283 1.00 89.25 130 ILE A O 1
ATOM 967 N N . GLY A 1 131 ? -0.723 1.617 -10.796 1.00 88.75 131 GLY A N 1
ATOM 968 C CA . GLY A 1 131 ? -1.169 0.516 -9.941 1.00 88.75 131 GLY A CA 1
ATOM 969 C C . GLY A 1 131 ? -0.283 0.260 -8.719 1.00 88.75 131 GLY A C 1
ATOM 970 O O . GLY A 1 131 ? -0.804 0.002 -7.637 1.00 88.75 131 GLY A O 1
ATOM 971 N N . LEU A 1 132 ? 1.042 0.361 -8.859 1.00 89.62 132 LEU A N 1
ATOM 972 C CA . LEU A 1 132 ? 2.000 0.031 -7.798 1.00 89.62 132 LEU A CA 1
ATOM 973 C C . LEU A 1 132 ? 2.278 1.204 -6.849 1.00 89.62 132 LEU A C 1
ATOM 975 O O . LEU A 1 132 ? 2.569 0.977 -5.677 1.00 89.62 132 LEU A O 1
ATOM 979 N N . ILE A 1 133 ? 2.212 2.450 -7.336 1.00 91.94 133 ILE A N 1
ATOM 980 C CA . ILE A 1 133 ? 2.599 3.640 -6.560 1.00 91.94 133 ILE A CA 1
ATOM 981 C C . ILE A 1 133 ? 1.389 4.515 -6.239 1.00 91.94 133 ILE A C 1
ATOM 983 O O . ILE A 1 133 ? 1.122 4.782 -5.070 1.00 91.94 133 ILE A O 1
ATOM 987 N N . ILE A 1 134 ? 0.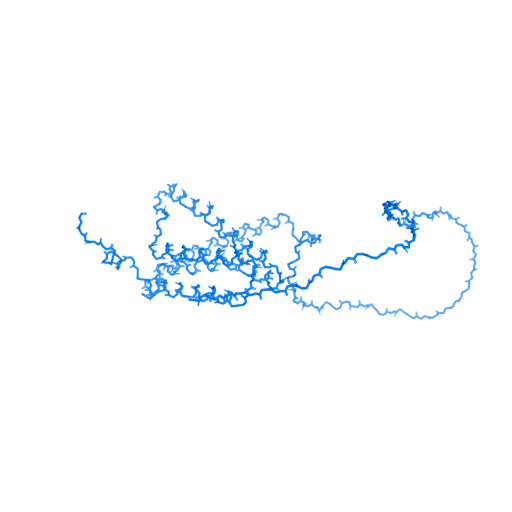644 4.973 -7.247 1.00 90.81 134 ILE A N 1
ATOM 988 C CA . ILE A 1 134 ? -0.411 5.981 -7.046 1.00 90.81 134 ILE A CA 1
ATOM 989 C C . ILE A 1 134 ? -1.587 5.403 -6.246 1.00 90.81 134 ILE A C 1
ATOM 991 O O . ILE A 1 134 ? -1.989 5.989 -5.237 1.00 90.81 134 ILE A O 1
ATOM 995 N N . LEU A 1 135 ? -2.125 4.255 -6.671 1.00 91.75 135 LEU A N 1
ATOM 996 C CA . LEU A 1 135 ? -3.313 3.654 -6.051 1.00 91.75 135 LEU A CA 1
ATOM 997 C C . LEU A 1 135 ? -3.089 3.296 -4.566 1.00 91.75 135 LEU A C 1
ATOM 999 O O . LEU A 1 135 ? -3.917 3.695 -3.741 1.00 91.75 135 LEU A O 1
ATOM 1003 N N . PRO A 1 136 ? -1.984 2.623 -4.177 1.00 91.50 136 PRO A N 1
ATOM 1004 C CA . PRO A 1 136 ? -1.746 2.266 -2.779 1.00 91.50 136 PRO A CA 1
ATOM 1005 C C . PRO A 1 136 ? -1.530 3.476 -1.868 1.00 91.50 136 PRO A C 1
ATOM 1007 O O . PRO A 1 136 ? -1.970 3.453 -0.720 1.00 91.50 136 PRO A O 1
ATOM 1010 N N . ILE A 1 137 ? -0.901 4.553 -2.364 1.00 92.50 137 ILE A N 1
ATOM 1011 C CA . ILE A 1 137 ? -0.727 5.785 -1.577 1.00 92.50 137 ILE A CA 1
ATOM 1012 C C . ILE A 1 137 ? -2.089 6.360 -1.192 1.00 92.50 137 ILE A C 1
ATOM 1014 O O . ILE A 1 137 ? -2.300 6.690 -0.027 1.00 92.50 137 ILE A O 1
ATOM 1018 N N . VAL A 1 138 ? -3.005 6.488 -2.155 1.00 90.31 138 VAL A N 1
ATOM 1019 C CA . VAL A 1 138 ? -4.327 7.082 -1.908 1.00 90.31 138 VAL A CA 1
ATOM 1020 C C . VAL A 1 138 ? -5.175 6.168 -1.023 1.00 90.31 138 VAL A C 1
ATOM 1022 O O . VAL A 1 138 ? -5.784 6.650 -0.069 1.00 90.31 138 VAL A O 1
ATOM 1025 N N . GLY A 1 139 ? -5.174 4.860 -1.297 1.00 89.62 139 GLY A N 1
ATOM 1026 C CA . GLY A 1 139 ? -5.958 3.879 -0.541 1.00 89.62 139 GLY A CA 1
ATOM 1027 C C . GLY A 1 139 ? -5.539 3.757 0.926 1.00 89.62 139 GLY A C 1
ATOM 1028 O O . GLY A 1 139 ? -6.398 3.633 1.796 1.00 89.62 139 GLY A O 1
ATOM 1029 N N . ASN A 1 140 ? -4.238 3.874 1.211 1.00 92.62 140 ASN A N 1
ATOM 1030 C CA . ASN A 1 140 ? -3.681 3.624 2.545 1.00 92.62 140 ASN A CA 1
ATOM 1031 C C . ASN A 1 140 ? -3.236 4.908 3.273 1.00 92.62 140 ASN A C 1
ATOM 1033 O O . ASN A 1 140 ? -2.631 4.841 4.345 1.00 92.62 140 ASN A O 1
ATOM 1037 N N . ALA A 1 141 ? -3.533 6.095 2.728 1.00 90.62 141 ALA A N 1
ATOM 1038 C CA . ALA A 1 141 ? -3.079 7.374 3.282 1.00 90.62 141 ALA A CA 1
ATOM 1039 C C . ALA A 1 141 ? -3.500 7.576 4.746 1.00 90.62 141 ALA A C 1
ATOM 1041 O O . ALA A 1 141 ? -2.692 7.999 5.573 1.00 90.62 141 ALA A O 1
ATOM 1042 N N . ALA A 1 142 ? -4.755 7.259 5.077 1.00 88.94 142 ALA A N 1
ATOM 1043 C CA . ALA A 1 142 ? -5.271 7.405 6.437 1.00 88.94 142 ALA A CA 1
ATOM 1044 C C . ALA A 1 142 ? -4.503 6.516 7.429 1.00 88.94 142 ALA A C 1
ATOM 1046 O O . ALA A 1 142 ? -4.080 6.988 8.484 1.00 88.94 142 ALA A O 1
ATOM 1047 N N . GLU A 1 143 ? -4.239 5.262 7.058 1.00 89.06 143 GLU A N 1
ATOM 1048 C CA . GLU A 1 143 ? -3.473 4.322 7.881 1.00 89.06 143 GLU A CA 1
ATOM 1049 C C . GLU A 1 143 ? -2.025 4.780 8.066 1.00 89.06 143 GLU A C 1
ATOM 1051 O O . GLU A 1 143 ? -1.495 4.707 9.176 1.00 89.06 143 GLU A O 1
ATOM 1056 N N . HIS A 1 144 ? -1.396 5.323 7.017 1.00 91.06 144 HIS A N 1
ATOM 1057 C CA . HIS A 1 144 ? -0.054 5.902 7.112 1.00 91.06 144 HIS A CA 1
ATOM 1058 C C . HIS A 1 144 ? -0.014 7.073 8.099 1.00 91.06 144 HIS A C 1
ATOM 1060 O O . HIS A 1 144 ? 0.891 7.144 8.933 1.00 91.06 144 HIS A O 1
ATOM 1066 N N . VAL A 1 145 ? -1.004 7.971 8.056 1.00 92.00 145 VAL A N 1
ATOM 1067 C CA . VAL A 1 145 ? -1.100 9.093 9.003 1.00 92.00 145 VAL A CA 1
ATOM 1068 C C . VAL A 1 145 ? -1.258 8.579 10.433 1.00 92.00 145 VAL A C 1
ATOM 1070 O O . VAL A 1 145 ? -0.562 9.061 11.333 1.00 92.00 145 VAL A O 1
ATOM 1073 N N . THR A 1 146 ? -2.109 7.575 10.655 1.00 90.25 146 THR A N 1
ATOM 1074 C CA . THR A 1 146 ? -2.273 6.959 11.978 1.00 90.25 146 THR A CA 1
ATOM 1075 C C . THR A 1 146 ? -0.976 6.299 12.449 1.00 90.25 146 THR A C 1
ATOM 1077 O O . THR A 1 146 ? -0.551 6.547 13.579 1.00 90.25 146 THR A O 1
ATOM 1080 N N . ALA A 1 147 ? -0.298 5.527 11.597 1.00 91.62 147 ALA A N 1
ATOM 1081 C CA . ALA A 1 147 ? 0.960 4.860 11.932 1.00 91.62 147 ALA A CA 1
ATOM 1082 C C . ALA A 1 147 ? 2.068 5.865 12.288 1.00 91.62 147 ALA A C 1
ATOM 1084 O O . ALA A 1 147 ? 2.723 5.716 13.321 1.00 91.62 147 ALA A O 1
ATOM 1085 N N . VAL A 1 148 ? 2.229 6.938 11.506 1.00 93.12 148 VAL A N 1
ATOM 1086 C CA . VAL A 1 148 ? 3.195 8.013 11.794 1.00 93.12 148 VAL A CA 1
ATOM 1087 C C . VAL A 1 148 ? 2.832 8.744 13.091 1.00 93.12 148 VAL A C 1
ATOM 1089 O O . VAL A 1 148 ? 3.696 8.975 13.938 1.00 93.12 148 VAL A O 1
ATOM 1092 N N . THR A 1 149 ? 1.554 9.055 13.309 1.00 91.44 149 THR A N 1
ATOM 1093 C CA . THR A 1 149 ? 1.089 9.711 14.545 1.00 91.44 149 THR A CA 1
ATOM 1094 C C . THR A 1 149 ? 1.358 8.846 15.778 1.00 91.44 149 THR A C 1
ATOM 1096 O O . THR A 1 149 ? 1.789 9.347 16.815 1.00 91.44 149 THR A O 1
ATOM 1099 N N . VAL A 1 150 ? 1.166 7.533 15.676 1.00 91.56 150 VAL A N 1
ATOM 1100 C CA . VAL A 1 150 ? 1.488 6.585 16.748 1.00 91.56 150 VAL A CA 1
ATOM 1101 C C . VAL A 1 150 ? 3.005 6.470 16.954 1.00 91.56 150 VAL A C 1
ATOM 1103 O O . VAL A 1 150 ? 3.468 6.476 18.098 1.00 91.56 150 VAL A O 1
ATOM 1106 N N . ALA A 1 151 ? 3.791 6.448 15.875 1.00 91.62 151 ALA A N 1
ATOM 1107 C CA . ALA A 1 151 ? 5.252 6.402 15.939 1.00 91.62 151 ALA A CA 1
ATOM 1108 C C . ALA A 1 151 ? 5.845 7.649 16.618 1.00 91.62 151 ALA A C 1
ATOM 1110 O O . ALA A 1 151 ? 6.711 7.518 17.483 1.00 91.62 151 ALA A O 1
ATOM 1111 N N . THR A 1 152 ? 5.331 8.852 16.323 1.00 92.50 152 THR A N 1
ATOM 1112 C CA . THR A 1 152 ? 5.783 10.099 16.985 1.00 92.50 152 THR A CA 1
ATOM 1113 C C . THR A 1 152 ? 5.518 10.116 18.494 1.00 92.50 152 THR A C 1
ATOM 1115 O O . THR A 1 152 ? 6.184 10.842 19.230 1.00 92.50 152 THR A O 1
ATOM 1118 N N . LYS A 1 153 ? 4.604 9.270 18.984 1.00 92.12 153 LYS A N 1
ATOM 1119 C CA . LYS A 1 153 ? 4.330 9.062 20.415 1.00 92.12 153 LYS A CA 1
ATOM 1120 C C . LYS A 1 153 ? 5.219 7.987 21.051 1.00 92.12 153 LYS A C 1
ATOM 1122 O O . LYS A 1 153 ? 4.886 7.488 22.123 1.00 92.12 153 LYS A O 1
ATOM 1127 N N . ASN A 1 154 ? 6.334 7.624 20.410 1.00 92.00 154 ASN A N 1
ATOM 1128 C CA . ASN A 1 154 ? 7.254 6.563 20.838 1.00 92.00 154 ASN A CA 1
ATOM 1129 C C . ASN A 1 154 ? 6.594 5.178 20.977 1.00 92.00 154 ASN A C 1
ATOM 1131 O O . ASN A 1 154 ? 7.046 4.346 21.761 1.00 92.00 154 ASN A O 1
ATOM 1135 N N . LYS A 1 155 ? 5.531 4.905 20.213 1.00 90.56 155 LYS A N 1
ATOM 1136 C CA . LYS A 1 155 ? 4.859 3.596 20.183 1.00 90.56 155 LYS A CA 1
ATOM 1137 C C . LYS A 1 155 ? 5.195 2.852 18.886 1.00 90.56 155 LYS A C 1
ATOM 1139 O O . LYS A 1 155 ? 4.306 2.558 18.091 1.00 90.56 155 LYS A O 1
ATOM 1144 N N . MET A 1 156 ? 6.482 2.577 18.659 1.00 91.69 156 MET A N 1
ATOM 1145 C CA . MET A 1 156 ? 6.952 1.996 17.393 1.00 91.69 156 MET A CA 1
ATOM 1146 C C . MET A 1 156 ? 6.370 0.600 17.127 1.00 91.69 156 MET A C 1
ATOM 1148 O O . MET A 1 156 ? 5.935 0.337 16.013 1.00 91.69 156 MET A O 1
ATOM 1152 N N . ASP A 1 157 ? 6.244 -0.248 18.152 1.00 91.06 157 ASP A N 1
ATOM 1153 C CA . ASP A 1 157 ? 5.647 -1.588 18.015 1.00 91.06 157 ASP A CA 1
ATOM 1154 C C . ASP A 1 157 ? 4.202 -1.530 17.502 1.00 91.06 157 ASP A C 1
ATOM 1156 O O . ASP A 1 157 ? 3.791 -2.328 16.661 1.00 91.06 157 ASP A O 1
ATOM 1160 N N . LEU A 1 158 ? 3.429 -0.543 17.971 1.00 90.88 158 LEU A N 1
ATOM 1161 C CA . LEU A 1 158 ? 2.057 -0.335 17.518 1.00 90.88 158 LEU A CA 1
ATOM 1162 C C . LEU A 1 158 ? 2.023 0.217 16.087 1.00 90.88 158 LEU A C 1
ATOM 1164 O O . LEU A 1 158 ? 1.185 -0.209 15.298 1.00 90.88 158 LEU A O 1
ATOM 1168 N N . ALA A 1 159 ? 2.938 1.124 15.734 1.00 92.50 159 ALA A N 1
ATOM 1169 C CA . ALA A 1 159 ? 3.047 1.647 14.372 1.00 92.50 159 ALA A CA 1
ATOM 1170 C C . ALA A 1 159 ? 3.419 0.547 13.361 1.00 92.50 159 ALA A C 1
ATOM 1172 O O . ALA A 1 159 ? 2.785 0.440 12.310 1.00 92.50 159 ALA A O 1
ATOM 1173 N N . ILE A 1 160 ? 4.385 -0.315 13.704 1.00 92.38 160 ILE A N 1
ATOM 1174 C CA . ILE A 1 160 ? 4.744 -1.501 12.912 1.00 92.38 160 ILE A CA 1
ATOM 1175 C C . ILE A 1 160 ? 3.549 -2.455 12.832 1.00 92.38 160 ILE A C 1
ATOM 1177 O O . ILE A 1 160 ? 3.247 -2.952 11.751 1.00 92.38 160 ILE A O 1
ATOM 1181 N N . GLY A 1 161 ? 2.835 -2.670 13.941 1.00 91.94 161 GLY A N 1
ATOM 1182 C CA . GLY A 1 161 ? 1.629 -3.497 13.975 1.00 91.94 161 GLY A CA 1
ATOM 1183 C C . GLY A 1 161 ? 0.543 -3.025 13.005 1.00 91.94 161 GLY A C 1
ATOM 1184 O O . GLY A 1 161 ? -0.026 -3.849 12.291 1.00 91.94 161 GLY A O 1
ATOM 1185 N N . VAL A 1 162 ? 0.299 -1.712 12.921 1.00 91.94 162 VAL A N 1
ATOM 1186 C CA . VAL A 1 162 ? -0.645 -1.123 11.952 1.00 91.94 162 VAL A CA 1
ATOM 1187 C C . VAL A 1 162 ? -0.172 -1.364 10.513 1.00 91.94 162 VAL A C 1
ATOM 1189 O O . VAL A 1 162 ? -0.931 -1.889 9.701 1.00 91.94 162 VAL A O 1
ATOM 1192 N N . ALA A 1 163 ? 1.090 -1.052 10.202 1.00 92.00 163 ALA A N 1
ATOM 1193 C CA . ALA A 1 163 ? 1.618 -1.157 8.838 1.00 92.00 163 ALA A CA 1
ATOM 1194 C C . ALA A 1 163 ? 1.730 -2.613 8.334 1.00 92.00 163 ALA A C 1
ATOM 1196 O O . ALA A 1 163 ? 1.276 -2.951 7.236 1.00 92.00 163 ALA A O 1
ATOM 1197 N N . VAL A 1 164 ? 2.321 -3.497 9.142 1.00 92.19 164 VAL A N 1
ATOM 1198 C CA . VAL A 1 164 ? 2.509 -4.914 8.795 1.00 92.19 164 VAL A CA 1
ATOM 1199 C C . VAL A 1 164 ? 1.173 -5.655 8.816 1.00 92.19 164 VAL A C 1
ATOM 1201 O O . VAL A 1 164 ? 0.932 -6.488 7.946 1.00 92.19 164 VAL A O 1
ATOM 1204 N N . GLY A 1 165 ? 0.279 -5.328 9.755 1.00 93.19 165 GLY A N 1
ATOM 1205 C CA . GLY A 1 165 ? -1.062 -5.910 9.820 1.00 93.19 165 GLY A CA 1
ATOM 1206 C C . GLY A 1 165 ? -1.876 -5.640 8.553 1.00 93.19 165 GLY A C 1
ATOM 1207 O O . GLY A 1 165 ? -2.400 -6.584 7.960 1.00 93.19 165 GLY A O 1
ATOM 1208 N N . SER A 1 166 ? -1.899 -4.384 8.094 1.00 92.75 166 SER A N 1
ATOM 1209 C CA . SER A 1 166 ? -2.546 -3.992 6.833 1.00 92.75 166 SER A CA 1
ATOM 1210 C C . SER A 1 166 ? -1.938 -4.723 5.626 1.00 92.75 166 SER A C 1
ATOM 1212 O O . SER A 1 166 ? -2.653 -5.322 4.822 1.00 92.75 166 SER A O 1
ATOM 1214 N N . SER A 1 167 ? -0.605 -4.822 5.565 1.00 94.00 167 SER A N 1
ATOM 1215 C CA . SER A 1 167 ? 0.098 -5.549 4.493 1.00 94.00 167 SER A CA 1
ATOM 1216 C C . SER A 1 167 ? -0.259 -7.043 4.450 1.00 94.00 167 SER A C 1
ATOM 1218 O O . SER A 1 167 ? -0.518 -7.596 3.379 1.00 94.00 167 SER A O 1
ATOM 1220 N N . ILE A 1 168 ? -0.317 -7.704 5.612 1.00 95.06 168 ILE A N 1
ATOM 1221 C CA . ILE A 1 168 ? -0.716 -9.115 5.724 1.00 95.06 168 ILE A CA 1
ATOM 1222 C C . ILE A 1 168 ? -2.184 -9.296 5.321 1.00 95.06 168 ILE A C 1
ATOM 1224 O O . ILE A 1 168 ? -2.503 -10.258 4.621 1.00 95.06 168 ILE A O 1
ATOM 1228 N N . GLN A 1 169 ? -3.074 -8.383 5.724 1.00 96.06 169 GLN A N 1
ATOM 1229 C CA . GLN A 1 169 ? -4.485 -8.416 5.332 1.00 96.06 169 GLN A CA 1
ATOM 1230 C C . GLN A 1 169 ? -4.638 -8.300 3.813 1.00 96.06 169 GLN A C 1
ATOM 1232 O O . GLN A 1 169 ? -5.395 -9.068 3.214 1.00 96.06 169 GLN A O 1
ATOM 1237 N N . ILE A 1 170 ? -3.904 -7.386 3.178 1.00 93.56 170 ILE A N 1
ATOM 1238 C CA . ILE A 1 170 ? -3.932 -7.248 1.722 1.00 93.56 170 ILE A CA 1
ATOM 1239 C C . ILE A 1 170 ? -3.446 -8.545 1.062 1.00 93.56 170 ILE A C 1
ATOM 1241 O O . ILE A 1 170 ? -4.145 -9.102 0.217 1.00 93.56 170 ILE A O 1
ATOM 1245 N N . ALA A 1 171 ? -2.308 -9.084 1.506 1.00 94.12 171 ALA A N 1
ATOM 1246 C CA . ALA A 1 171 ? -1.697 -10.269 0.907 1.00 94.12 171 ALA A CA 1
ATOM 1247 C C . ALA A 1 171 ? -2.512 -11.563 1.092 1.00 94.12 171 ALA A C 1
ATOM 1249 O O . ALA A 1 171 ? -2.630 -12.352 0.155 1.00 94.12 171 ALA A O 1
ATOM 1250 N N . LEU A 1 172 ? -3.055 -11.807 2.289 1.00 95.56 172 LEU A N 1
ATOM 1251 C CA . LEU A 1 172 ? -3.713 -13.076 2.632 1.00 95.56 172 LEU A CA 1
ATOM 1252 C C . LEU A 1 172 ? -5.230 -13.058 2.451 1.00 95.56 172 LEU A C 1
ATOM 1254 O O . LEU A 1 172 ? -5.831 -14.125 2.334 1.00 95.56 172 LEU A O 1
ATOM 1258 N N . PHE A 1 173 ? -5.858 -11.882 2.453 1.00 95.94 173 PHE A N 1
ATOM 1259 C CA . PHE A 1 173 ? -7.310 -11.767 2.345 1.00 95.94 173 PHE A CA 1
ATOM 1260 C C . PHE A 1 173 ? -7.735 -11.004 1.096 1.00 95.94 173 PHE A C 1
ATOM 1262 O O . PHE A 1 173 ? -8.446 -11.568 0.268 1.00 95.94 173 PHE A O 1
ATOM 1269 N N . VAL A 1 174 ? -7.283 -9.761 0.916 1.00 94.69 174 VAL A N 1
ATOM 1270 C CA . VAL A 1 174 ? -7.782 -8.911 -0.178 1.0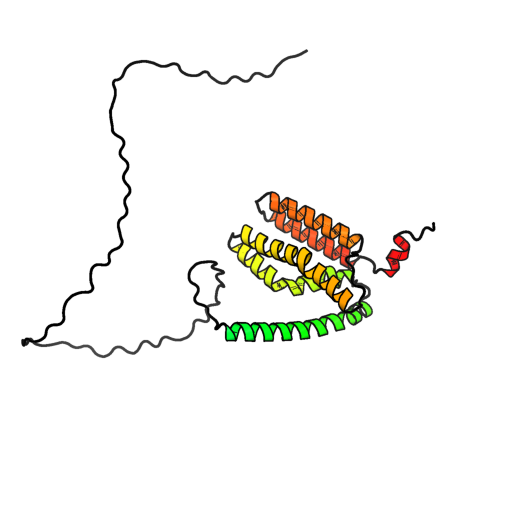0 94.69 174 VAL A CA 1
ATOM 1271 C C . VAL A 1 174 ? -7.403 -9.483 -1.544 1.00 94.69 174 VAL A C 1
ATOM 1273 O O . VAL A 1 174 ? -8.294 -9.73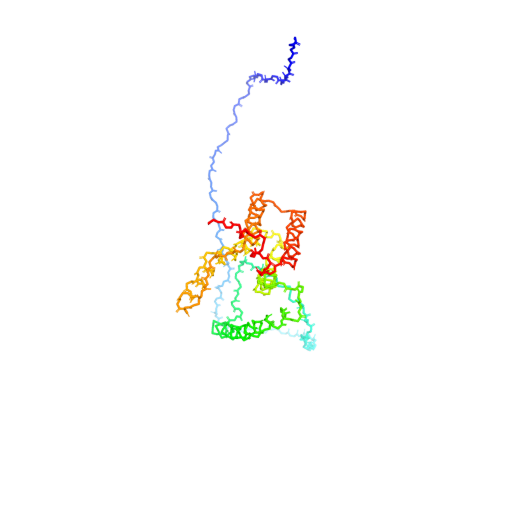3 -2.352 1.00 94.69 174 VAL A O 1
ATOM 1276 N N . THR A 1 175 ? -6.121 -9.761 -1.794 1.00 94.38 175 THR A N 1
ATOM 1277 C CA . THR A 1 175 ? -5.656 -10.267 -3.096 1.00 94.38 175 THR A CA 1
ATOM 1278 C C . THR A 1 175 ? -6.309 -11.606 -3.473 1.00 94.38 175 THR A C 1
ATOM 1280 O O . THR A 1 175 ? -6.852 -11.701 -4.577 1.00 94.38 175 THR A O 1
ATOM 1283 N N . PRO A 1 176 ? -6.364 -12.634 -2.597 1.00 94.69 176 PRO A N 1
ATOM 1284 C CA . PRO A 1 176 ? -7.044 -13.887 -2.927 1.00 94.69 176 PRO A CA 1
ATOM 1285 C C . PRO A 1 176 ? -8.550 -13.723 -3.160 1.00 94.69 176 PRO A C 1
ATOM 1287 O O . PRO A 1 176 ? -9.092 -14.337 -4.077 1.00 94.69 176 PRO A O 1
ATOM 1290 N N . VAL A 1 177 ? -9.235 -12.889 -2.368 1.00 95.94 177 VAL A N 1
ATOM 1291 C CA . VAL A 1 177 ? -10.672 -12.620 -2.560 1.00 95.94 177 VAL A CA 1
ATOM 1292 C C . VAL A 1 177 ? -10.921 -11.939 -3.901 1.00 95.94 177 VAL A C 1
ATOM 1294 O O . VAL A 1 177 ? -11.853 -12.315 -4.605 1.00 95.94 177 VAL A O 1
ATOM 1297 N N . VAL A 1 178 ? -10.074 -10.988 -4.288 1.00 94.31 178 VAL A N 1
ATOM 1298 C CA . VAL A 1 178 ? -10.164 -10.284 -5.571 1.00 94.31 178 VAL A CA 1
ATOM 1299 C C . VAL A 1 178 ? -9.957 -11.243 -6.755 1.00 94.31 178 VAL A C 1
ATOM 1301 O O . VAL A 1 178 ? -10.749 -11.221 -7.696 1.00 94.31 178 VAL A O 1
ATOM 1304 N N . VAL A 1 179 ? -9.000 -12.175 -6.670 1.00 94.62 179 VAL A N 1
ATOM 1305 C CA . VAL A 1 179 ? -8.821 -13.247 -7.673 1.00 94.62 179 VAL A CA 1
ATOM 1306 C C . VAL A 1 179 ? -10.054 -14.160 -7.757 1.00 94.62 179 VAL A C 1
ATOM 1308 O O . VAL A 1 179 ? -10.533 -14.468 -8.850 1.00 94.62 179 VAL A O 1
ATOM 1311 N N . LEU A 1 180 ? -10.618 -14.566 -6.614 1.00 94.69 180 LEU A N 1
ATOM 1312 C CA . LEU A 1 180 ? -11.839 -15.382 -6.579 1.00 94.69 180 LEU A CA 1
ATOM 1313 C C . LEU A 1 180 ? -13.052 -14.639 -7.159 1.00 94.69 180 LEU A C 1
ATOM 1315 O O . LEU A 1 180 ? -13.855 -15.244 -7.871 1.00 94.69 180 LEU A O 1
ATOM 1319 N N . LEU A 1 181 ? -13.181 -13.337 -6.895 1.00 94.56 181 LEU A N 1
ATOM 1320 C CA . LEU A 1 181 ? -14.219 -12.495 -7.493 1.00 94.56 181 LEU A CA 1
ATOM 1321 C C . LEU A 1 181 ? -14.051 -12.393 -9.011 1.00 94.56 181 LEU A C 1
ATOM 1323 O O . LEU A 1 181 ? -15.047 -12.513 -9.723 1.00 94.56 181 LEU A O 1
ATOM 1327 N N . GLY A 1 182 ? -12.818 -12.259 -9.511 1.00 92.88 182 GLY A N 1
ATOM 1328 C CA . GLY A 1 182 ? -12.523 -12.328 -10.945 1.00 92.88 182 GLY A CA 1
ATOM 1329 C C . GLY A 1 182 ? -13.041 -13.624 -11.571 1.00 92.88 182 GLY A C 1
ATOM 1330 O O . GLY A 1 182 ? -13.746 -13.590 -12.581 1.00 92.88 182 GLY A O 1
ATOM 1331 N N . TRP A 1 183 ? -12.824 -14.763 -10.904 1.00 93.62 183 TRP A N 1
ATOM 1332 C CA . TRP A 1 183 ? -13.330 -16.053 -11.378 1.00 93.62 183 TRP A CA 1
ATOM 1333 C C . TRP A 1 183 ? -14.866 -16.122 -11.419 1.00 93.62 183 TRP A C 1
ATOM 1335 O O . TRP A 1 183 ? -15.434 -16.611 -12.398 1.00 93.62 183 TRP A O 1
ATOM 1345 N N . ILE A 1 184 ? -15.550 -15.582 -10.403 1.00 95.25 184 ILE A N 1
ATOM 1346 C CA . ILE A 1 184 ? -17.023 -15.513 -10.355 1.00 95.25 184 ILE A CA 1
ATOM 1347 C C . ILE A 1 184 ? -17.572 -14.603 -11.467 1.00 95.25 184 ILE A C 1
ATOM 1349 O O . ILE A 1 184 ? -18.573 -14.939 -12.102 1.00 95.25 184 ILE A O 1
ATOM 1353 N N . LEU A 1 185 ? -16.908 -13.474 -11.722 1.00 94.00 185 LEU A N 1
ATOM 1354 C CA . LEU A 1 185 ? -17.288 -12.488 -12.739 1.00 94.00 185 LEU A CA 1
ATOM 1355 C C . LEU A 1 185 ? -16.833 -12.866 -14.160 1.00 94.00 185 LEU A C 1
ATOM 1357 O O . LEU A 1 185 ? -17.168 -12.160 -15.107 1.00 94.00 185 LEU A O 1
ATOM 1361 N N . LYS A 1 186 ? -16.131 -14.000 -14.321 1.00 92.56 186 LYS A N 1
ATOM 1362 C CA . LYS A 1 186 ? -15.518 -14.463 -15.581 1.00 92.56 186 LYS A CA 1
ATOM 1363 C C . LYS A 1 186 ? -14.528 -13.459 -16.187 1.00 92.56 186 LYS A C 1
ATOM 1365 O O . LYS A 1 186 ? -14.381 -13.399 -17.406 1.00 92.56 186 LYS A O 1
ATOM 1370 N N . THR A 1 187 ? -13.839 -12.711 -15.335 1.00 89.81 187 THR A N 1
ATOM 1371 C CA . THR A 1 187 ? -12.735 -11.824 -15.711 1.00 89.81 187 THR A CA 1
ATOM 1372 C C . THR A 1 187 ? -11.417 -12.507 -15.364 1.00 89.81 187 THR A C 1
ATOM 1374 O O . THR A 1 187 ? -11.272 -13.070 -14.277 1.00 89.81 187 THR A O 1
ATOM 1377 N N . GLU A 1 188 ? -10.447 -12.470 -16.275 1.00 86.88 188 GLU A N 1
ATOM 1378 C CA . GLU A 1 188 ? -9.121 -13.040 -16.037 1.00 86.88 188 GLU A CA 1
ATOM 1379 C C . GLU A 1 188 ? -8.345 -12.168 -15.045 1.00 86.88 188 GLU A C 1
ATOM 1381 O O . GLU A 1 188 ? -7.728 -11.172 -15.406 1.00 86.88 188 GLU A O 1
ATOM 1386 N N . MET A 1 189 ? -8.402 -12.541 -13.768 1.00 87.12 189 MET A N 1
ATOM 1387 C CA . MET A 1 189 ? -7.613 -11.932 -12.705 1.00 87.12 189 MET A CA 1
ATOM 1388 C C . MET A 1 189 ? -6.725 -13.003 -12.091 1.00 87.12 189 MET A C 1
ATOM 1390 O O . MET A 1 189 ? -7.217 -13.976 -11.520 1.00 87.12 189 MET A O 1
ATOM 1394 N N . SER A 1 190 ? -5.414 -12.853 -12.247 1.00 89.31 190 SER A N 1
ATOM 1395 C CA . SER A 1 190 ? -4.436 -13.837 -11.790 1.00 89.31 190 SER A CA 1
ATOM 1396 C C . SER A 1 190 ? -3.454 -13.215 -10.804 1.00 89.31 190 SER A C 1
ATOM 1398 O O . SER A 1 190 ? -3.355 -11.998 -10.685 1.00 89.31 190 SER A O 1
ATOM 1400 N N . LEU A 1 191 ? -2.715 -14.066 -10.093 1.00 88.06 191 LEU A N 1
ATOM 1401 C CA . LEU A 1 191 ? -1.609 -13.648 -9.229 1.00 88.06 191 LEU A CA 1
ATOM 1402 C C . LEU A 1 191 ? -0.284 -13.527 -10.011 1.00 88.06 191 LEU A C 1
ATOM 1404 O O . LEU A 1 191 ? 0.796 -13.629 -9.430 1.00 88.06 191 LEU A O 1
ATOM 1408 N N . TYR A 1 192 ? -0.371 -13.412 -11.340 1.00 86.94 192 TYR A N 1
ATOM 1409 C CA . TYR A 1 192 ? 0.777 -13.276 -12.222 1.00 86.94 192 TYR A CA 1
ATOM 1410 C C . TYR A 1 192 ? 1.229 -11.817 -12.225 1.00 86.94 192 TYR A C 1
ATOM 1412 O O . TYR A 1 192 ? 0.702 -10.988 -12.961 1.00 86.94 192 TYR A O 1
ATOM 1420 N N . PHE A 1 193 ? 2.187 -11.516 -11.356 1.00 85.88 193 PHE A N 1
ATOM 1421 C CA . PHE A 1 193 ? 2.873 -10.231 -11.334 1.00 85.88 193 PHE A CA 1
ATOM 1422 C C . PHE A 1 193 ? 4.038 -10.240 -12.315 1.00 85.88 193 PHE A C 1
ATOM 1424 O O . PHE A 1 193 ? 4.645 -11.284 -12.582 1.00 85.88 193 PHE A O 1
ATOM 1431 N N . ASN A 1 194 ? 4.406 -9.061 -12.805 1.00 86.19 194 ASN A N 1
ATOM 1432 C CA . ASN A 1 194 ? 5.575 -8.937 -13.662 1.00 86.19 194 ASN A CA 1
ATOM 1433 C C . ASN A 1 194 ? 6.861 -9.333 -12.902 1.00 86.19 194 ASN A C 1
ATOM 1435 O O . ASN A 1 194 ? 6.920 -9.291 -11.667 1.00 86.19 194 ASN A O 1
ATOM 1439 N N . ILE A 1 195 ? 7.931 -9.687 -13.620 1.00 87.75 195 ILE A N 1
ATOM 1440 C CA . ILE A 1 195 ? 9.222 -10.033 -13.012 1.00 87.75 195 ILE A CA 1
ATOM 1441 C C . ILE A 1 195 ? 9.767 -8.877 -12.163 1.00 87.75 195 ILE A C 1
ATOM 1443 O O . ILE A 1 195 ? 10.296 -9.102 -11.076 1.00 87.75 195 ILE A O 1
ATOM 1447 N N . PHE A 1 196 ? 9.580 -7.635 -12.622 1.00 87.88 196 PHE A N 1
ATOM 1448 C CA . PHE A 1 196 ? 9.965 -6.439 -11.877 1.00 87.88 196 PHE A CA 1
ATOM 1449 C C . PHE A 1 196 ? 9.187 -6.301 -10.563 1.00 87.88 196 PHE A C 1
ATOM 1451 O O . PHE A 1 196 ? 9.799 -6.137 -9.509 1.00 87.88 196 PHE A O 1
ATOM 1458 N N . GLU A 1 197 ? 7.860 -6.422 -10.613 1.00 89.81 197 GLU A N 1
ATOM 1459 C CA . GLU A 1 197 ? 6.983 -6.331 -9.440 1.00 89.81 197 GLU A CA 1
ATOM 1460 C C . GLU A 1 197 ? 7.295 -7.437 -8.431 1.00 89.81 197 GLU A C 1
ATOM 1462 O O . GLU A 1 197 ? 7.440 -7.172 -7.239 1.00 89.81 197 GLU A O 1
ATOM 1467 N N . THR A 1 198 ? 7.496 -8.664 -8.916 1.00 91.56 198 THR A N 1
ATOM 1468 C CA . THR A 1 198 ? 7.831 -9.824 -8.085 1.00 91.56 198 THR A CA 1
ATOM 1469 C C . THR A 1 198 ? 9.166 -9.632 -7.364 1.00 91.56 198 THR A C 1
ATOM 1471 O O . THR A 1 198 ? 9.250 -9.840 -6.151 1.00 91.56 198 THR A O 1
ATOM 1474 N N . ILE A 1 199 ? 10.216 -9.206 -8.078 1.00 92.12 199 ILE A N 1
ATOM 1475 C CA . ILE A 1 199 ? 11.536 -8.952 -7.478 1.00 92.12 199 ILE A CA 1
ATOM 1476 C C . ILE A 1 199 ? 11.458 -7.781 -6.497 1.00 92.12 199 ILE A C 1
ATOM 1478 O O . ILE A 1 199 ? 11.998 -7.870 -5.393 1.00 92.12 199 ILE A O 1
ATOM 1482 N N . SER A 1 200 ? 10.780 -6.696 -6.875 1.00 92.25 200 SER A N 1
ATOM 1483 C CA . SER A 1 200 ? 10.626 -5.512 -6.029 1.00 92.25 200 SER A CA 1
ATOM 1484 C C . SER A 1 200 ? 9.898 -5.840 -4.724 1.00 92.25 200 SER A C 1
ATOM 1486 O O . SER A 1 200 ? 10.388 -5.495 -3.644 1.00 92.25 200 SER A O 1
ATOM 1488 N N . LEU A 1 201 ? 8.787 -6.579 -4.798 1.00 92.94 201 LEU A N 1
ATOM 1489 C CA . LEU A 1 201 ? 8.039 -7.049 -3.634 1.00 92.94 201 LEU A CA 1
ATOM 1490 C C . LEU A 1 201 ? 8.915 -7.940 -2.751 1.00 92.94 201 LEU A C 1
ATOM 1492 O O . LEU A 1 201 ? 9.002 -7.706 -1.546 1.00 92.94 201 LEU A O 1
ATOM 1496 N N . PHE A 1 202 ? 9.610 -8.919 -3.336 1.00 93.38 202 PHE A N 1
ATOM 1497 C CA . PHE A 1 202 ? 10.462 -9.838 -2.582 1.00 93.38 202 PHE A CA 1
ATOM 1498 C C . PHE A 1 202 ? 11.587 -9.110 -1.834 1.00 93.38 202 PHE A C 1
ATOM 1500 O O . PHE A 1 202 ? 11.775 -9.328 -0.636 1.00 93.38 202 PHE A O 1
ATOM 1507 N N . VAL A 1 203 ? 12.303 -8.206 -2.513 1.00 93.62 203 VAL A N 1
ATOM 1508 C CA . VAL A 1 203 ? 13.363 -7.392 -1.897 1.00 93.62 203 VAL A CA 1
ATOM 1509 C C . VAL A 1 203 ? 12.790 -6.500 -0.795 1.00 93.62 203 VAL A C 1
ATOM 1511 O O . VAL A 1 203 ? 13.382 -6.408 0.278 1.00 93.62 203 VAL A O 1
ATOM 1514 N N . THR A 1 204 ? 11.625 -5.891 -1.019 1.00 94.38 204 THR A N 1
ATOM 1515 C CA . THR A 1 204 ? 10.975 -5.014 -0.034 1.00 94.38 204 THR A CA 1
ATOM 1516 C C . THR A 1 204 ? 10.596 -5.784 1.225 1.00 94.38 204 THR A C 1
ATOM 1518 O O . THR A 1 204 ? 10.954 -5.373 2.327 1.00 94.38 204 THR A O 1
ATOM 1521 N N . VAL A 1 205 ? 9.940 -6.938 1.078 1.00 93.75 205 VAL A N 1
ATOM 1522 C CA . VAL A 1 205 ? 9.576 -7.803 2.209 1.00 93.75 205 VAL A CA 1
ATOM 1523 C C . VAL A 1 205 ? 10.824 -8.274 2.952 1.00 93.75 205 VAL A C 1
ATOM 1525 O O . VAL A 1 205 ? 10.840 -8.263 4.181 1.00 93.75 205 VAL A O 1
ATOM 1528 N N . PHE A 1 206 ? 11.887 -8.639 2.233 1.00 93.50 206 PHE A N 1
ATOM 1529 C CA . PHE A 1 206 ? 13.144 -9.054 2.847 1.00 93.50 206 PHE A CA 1
ATOM 1530 C C . PHE A 1 206 ? 13.788 -7.931 3.677 1.00 93.50 206 PHE A C 1
ATOM 1532 O O . PHE A 1 206 ? 14.139 -8.154 4.836 1.00 93.50 206 PHE A O 1
ATOM 1539 N N . VAL A 1 207 ? 13.900 -6.722 3.116 1.00 92.44 207 VAL A N 1
ATOM 1540 C CA . VAL A 1 207 ? 14.482 -5.553 3.800 1.00 92.44 207 VAL A CA 1
ATOM 1541 C C . VAL A 1 207 ? 13.642 -5.148 5.010 1.00 92.44 207 VAL A C 1
ATOM 1543 O O . VAL A 1 207 ? 14.190 -4.946 6.093 1.00 92.44 207 VAL A O 1
ATOM 1546 N N . VAL A 1 208 ? 12.317 -5.069 4.857 1.00 92.69 208 VAL A N 1
ATOM 1547 C CA . VAL A 1 208 ? 11.409 -4.721 5.959 1.00 92.69 208 VAL A CA 1
ATOM 1548 C C . VAL A 1 208 ? 11.481 -5.770 7.067 1.00 92.69 208 VAL A C 1
ATOM 1550 O O . VAL A 1 208 ? 11.607 -5.403 8.232 1.00 92.69 208 VAL A O 1
ATOM 1553 N N . ASN A 1 209 ? 11.475 -7.063 6.731 1.00 91.94 209 ASN A N 1
ATOM 1554 C CA . ASN A 1 209 ? 11.600 -8.130 7.723 1.00 91.94 209 ASN A CA 1
ATOM 1555 C C . ASN A 1 209 ? 12.931 -8.041 8.486 1.00 91.94 209 ASN A C 1
ATOM 1557 O O . ASN A 1 209 ? 12.945 -8.150 9.708 1.00 91.94 209 ASN A O 1
ATOM 1561 N N . PHE A 1 210 ? 14.042 -7.784 7.791 1.00 90.69 210 PHE A N 1
ATOM 1562 C CA . PHE A 1 210 ? 15.345 -7.621 8.435 1.00 90.69 210 PHE A CA 1
ATOM 1563 C C . PHE A 1 210 ? 15.370 -6.440 9.418 1.00 90.69 210 PHE A C 1
ATOM 1565 O O . PHE A 1 210 ? 15.838 -6.597 10.543 1.00 90.69 210 PHE A O 1
ATOM 1572 N N . LEU A 1 211 ? 14.822 -5.285 9.027 1.00 89.38 211 LEU A N 1
ATOM 1573 C CA . LEU A 1 211 ? 14.770 -4.098 9.889 1.00 89.38 211 LEU A CA 1
ATOM 1574 C C . LEU A 1 211 ? 13.837 -4.280 11.090 1.00 89.38 211 LEU A C 1
ATOM 1576 O O . LEU A 1 211 ? 14.157 -3.848 12.192 1.00 89.38 211 LEU A O 1
ATOM 1580 N N . VAL A 1 212 ? 12.700 -4.954 10.905 1.00 87.94 212 VAL A N 1
ATOM 1581 C CA . VAL A 1 212 ? 11.769 -5.239 12.006 1.00 87.94 212 VAL A CA 1
ATOM 1582 C C . VAL A 1 212 ? 12.378 -6.232 13.004 1.00 87.94 212 VAL A C 1
ATOM 1584 O O . VAL A 1 212 ? 12.181 -6.081 14.209 1.00 87.94 212 VAL A O 1
ATOM 1587 N N . LEU A 1 213 ? 13.153 -7.218 12.535 1.00 87.38 213 LEU A N 1
ATOM 1588 C CA . LEU A 1 213 ? 13.813 -8.210 13.394 1.00 87.38 213 LEU A CA 1
ATOM 1589 C C . LEU A 1 213 ? 14.932 -7.626 14.268 1.00 87.38 213 LEU A C 1
ATOM 1591 O O . LEU A 1 213 ? 15.192 -8.177 15.338 1.00 87.38 213 LEU A O 1
ATOM 1595 N N . ASP A 1 214 ? 15.571 -6.529 13.853 1.00 85.75 214 ASP A N 1
ATOM 1596 C CA . ASP A 1 214 ? 16.582 -5.844 14.674 1.00 85.75 214 ASP A CA 1
ATOM 1597 C C . ASP A 1 214 ? 15.969 -5.214 15.946 1.00 85.75 214 ASP A C 1
ATOM 1599 O O . ASP A 1 214 ? 16.650 -4.984 16.949 1.00 85.75 214 ASP A O 1
ATOM 1603 N N . GLY A 1 215 ? 14.647 -4.985 15.953 1.00 82.00 215 GLY A N 1
ATOM 1604 C CA . GLY A 1 215 ? 13.882 -4.576 17.138 1.00 82.00 215 GLY A CA 1
ATOM 1605 C C . GLY A 1 215 ? 14.197 -3.165 17.648 1.00 82.00 215 GLY A C 1
ATOM 1606 O O . GLY A 1 215 ? 13.719 -2.763 18.712 1.00 82.00 215 GLY A O 1
ATOM 1607 N N . ARG A 1 216 ? 15.004 -2.400 16.912 1.00 86.25 216 ARG A N 1
ATOM 1608 C CA . ARG A 1 216 ? 15.257 -0.975 17.132 1.00 86.25 216 ARG A CA 1
ATOM 1609 C C . ARG A 1 216 ? 14.936 -0.212 15.856 1.00 86.25 216 ARG A C 1
ATOM 1611 O O . ARG A 1 216 ? 14.850 -0.788 14.782 1.00 86.25 216 ARG A O 1
ATOM 1618 N N . SER A 1 217 ? 14.684 1.084 15.996 1.00 86.81 217 SER A N 1
ATOM 1619 C CA . SER A 1 217 ? 14.417 1.953 14.854 1.00 86.81 217 SER A CA 1
ATOM 1620 C C . SER A 1 217 ? 15.254 3.211 14.962 1.00 86.81 217 SER A C 1
ATOM 1622 O O . SER A 1 217 ? 15.251 3.885 15.997 1.00 86.81 217 SER A O 1
ATOM 1624 N N . ASN A 1 218 ? 15.964 3.529 13.888 1.00 91.06 218 ASN A N 1
ATOM 1625 C CA . ASN A 1 218 ? 16.758 4.743 13.766 1.00 91.06 218 ASN A CA 1
ATOM 1626 C C . ASN A 1 218 ? 16.285 5.599 12.581 1.00 91.06 218 ASN A C 1
ATOM 1628 O O . ASN A 1 218 ? 15.764 5.093 11.587 1.00 91.06 218 ASN A O 1
ATOM 1632 N N . TYR A 1 219 ? 16.540 6.907 12.637 1.00 91.06 219 TYR A N 1
ATOM 1633 C CA . TYR A 1 219 ? 16.266 7.829 11.531 1.00 91.06 219 TYR A CA 1
ATOM 1634 C C . TYR A 1 219 ? 16.980 7.418 10.236 1.00 91.06 219 TYR A C 1
ATOM 1636 O O . TYR A 1 219 ? 16.447 7.647 9.155 1.00 91.06 219 TYR A O 1
ATOM 1644 N N . LEU A 1 220 ? 18.159 6.792 10.340 1.00 90.19 220 LEU A N 1
ATOM 1645 C CA . LEU A 1 220 ? 18.897 6.272 9.185 1.00 90.19 220 LEU A CA 1
ATOM 1646 C C . LEU A 1 220 ? 18.241 5.036 8.555 1.00 90.19 220 LEU A C 1
ATOM 1648 O O . LEU A 1 220 ? 18.270 4.885 7.340 1.00 90.19 220 LEU A O 1
ATOM 1652 N N . GLU A 1 221 ? 17.626 4.164 9.352 1.00 89.69 221 GLU A N 1
ATOM 1653 C CA . GLU A 1 221 ? 16.893 3.001 8.833 1.00 89.69 221 GLU A CA 1
ATOM 1654 C C . GLU A 1 221 ? 15.593 3.446 8.162 1.00 89.69 221 GLU A C 1
ATOM 1656 O O . GLU A 1 221 ? 15.264 2.991 7.068 1.00 89.69 221 GLU A O 1
ATOM 1661 N N . GLY A 1 222 ? 14.895 4.409 8.774 1.00 91.62 222 GLY A N 1
ATOM 1662 C CA . GLY A 1 222 ? 13.717 5.033 8.178 1.00 91.62 222 GLY A CA 1
ATOM 1663 C C . GLY A 1 222 ? 14.037 5.761 6.869 1.00 91.62 222 GLY A C 1
ATOM 1664 O O . GLY A 1 222 ? 13.315 5.601 5.886 1.00 91.62 222 GLY A O 1
ATOM 1665 N N . SER A 1 223 ? 15.137 6.521 6.811 1.00 92.62 223 SER A N 1
ATOM 1666 C CA . SER A 1 223 ? 15.547 7.194 5.573 1.00 92.62 223 SER A CA 1
ATOM 1667 C C . SER A 1 223 ? 15.987 6.207 4.490 1.00 92.62 223 SER A C 1
ATOM 1669 O O . SER A 1 223 ? 15.689 6.439 3.319 1.00 92.62 223 SER A O 1
ATOM 1671 N N . LEU A 1 224 ? 16.614 5.085 4.862 1.00 92.31 224 LEU A N 1
ATOM 1672 C CA . LEU A 1 224 ? 16.950 3.999 3.940 1.00 92.31 224 LEU A CA 1
ATOM 1673 C C . LEU A 1 224 ? 15.693 3.353 3.340 1.00 92.31 224 LEU A C 1
ATOM 1675 O O . LEU A 1 224 ? 15.657 3.123 2.132 1.00 92.31 224 LEU A O 1
ATOM 1679 N N . LEU A 1 225 ? 14.648 3.126 4.140 1.00 93.06 225 LEU A N 1
ATOM 1680 C CA . LEU A 1 225 ? 13.360 2.620 3.648 1.00 93.06 225 LEU A CA 1
ATOM 1681 C C . LEU A 1 225 ? 12.673 3.603 2.694 1.00 93.06 225 LEU A C 1
ATOM 1683 O O . LEU A 1 225 ? 12.192 3.196 1.637 1.00 93.06 225 LEU A O 1
ATOM 1687 N N . ILE A 1 226 ? 12.672 4.899 3.019 1.00 94.62 226 ILE A N 1
ATOM 1688 C CA . ILE A 1 226 ? 12.125 5.936 2.130 1.00 94.62 226 ILE A CA 1
ATOM 1689 C C . ILE A 1 226 ? 12.924 5.996 0.822 1.00 94.62 226 ILE A C 1
ATOM 1691 O O . ILE A 1 226 ? 12.335 6.058 -0.256 1.00 94.62 226 ILE A O 1
ATOM 1695 N N . ALA A 1 227 ? 14.257 5.943 0.890 1.00 93.94 227 ALA A N 1
ATOM 1696 C CA . ALA A 1 227 ? 15.109 5.935 -0.295 1.00 93.94 227 ALA A CA 1
ATOM 1697 C C . ALA A 1 227 ? 14.849 4.701 -1.173 1.00 93.94 227 ALA A C 1
ATOM 1699 O O . ALA A 1 227 ? 14.711 4.842 -2.387 1.00 93.94 227 ALA A O 1
ATOM 1700 N N . ALA A 1 228 ? 14.717 3.514 -0.574 1.00 92.88 228 ALA A N 1
ATOM 1701 C CA . ALA A 1 228 ? 14.366 2.290 -1.291 1.00 92.88 228 ALA A CA 1
ATOM 1702 C C . ALA A 1 228 ? 13.001 2.412 -1.991 1.00 92.88 228 ALA A C 1
ATOM 1704 O O . ALA A 1 228 ? 12.891 2.083 -3.172 1.00 92.88 228 ALA A O 1
ATOM 1705 N N . TYR A 1 229 ? 11.993 2.962 -1.305 1.00 94.44 229 TYR A N 1
ATOM 1706 C CA . TYR A 1 229 ? 10.675 3.218 -1.888 1.00 94.44 229 TYR A CA 1
ATOM 1707 C C . TYR A 1 229 ? 10.741 4.184 -3.081 1.00 94.44 229 TYR A C 1
ATOM 1709 O O . TYR A 1 229 ? 10.169 3.907 -4.133 1.00 94.44 229 TYR A O 1
ATOM 1717 N N . VAL A 1 230 ? 11.488 5.289 -2.962 1.00 94.94 230 VAL A N 1
ATOM 1718 C CA . VAL A 1 230 ? 11.670 6.256 -4.061 1.00 94.94 230 VAL A CA 1
ATOM 1719 C C . VAL A 1 230 ? 12.392 5.623 -5.252 1.00 94.94 230 VAL A C 1
ATOM 1721 O O . VAL A 1 230 ? 11.995 5.855 -6.391 1.00 94.94 230 VAL A O 1
ATOM 1724 N N . ILE A 1 231 ? 13.418 4.799 -5.017 1.00 93.38 231 ILE A N 1
ATOM 1725 C CA . ILE A 1 231 ? 14.122 4.079 -6.089 1.00 93.38 231 ILE A CA 1
ATOM 1726 C C . ILE A 1 231 ? 13.162 3.137 -6.825 1.00 93.38 231 ILE A C 1
ATOM 1728 O O . ILE A 1 231 ? 13.160 3.126 -8.054 1.00 93.38 231 ILE A O 1
ATOM 1732 N N . ILE A 1 232 ? 12.323 2.391 -6.099 1.00 92.50 232 ILE A N 1
ATOM 1733 C CA . ILE A 1 232 ? 11.306 1.514 -6.699 1.00 92.50 232 ILE A CA 1
ATOM 1734 C C . ILE A 1 232 ? 10.288 2.335 -7.499 1.00 92.50 232 ILE A C 1
ATOM 1736 O O . ILE A 1 232 ? 9.974 1.967 -8.628 1.00 92.50 232 ILE A O 1
ATOM 1740 N N . ALA A 1 233 ? 9.818 3.465 -6.966 1.00 92.00 233 ALA A N 1
ATOM 1741 C CA . ALA A 1 233 ? 8.870 4.337 -7.657 1.00 92.00 233 ALA A CA 1
ATOM 1742 C C . ALA A 1 233 ? 9.451 4.916 -8.958 1.00 92.00 233 ALA A C 1
ATOM 1744 O O . ALA A 1 233 ? 8.777 4.927 -9.986 1.00 92.00 233 ALA A O 1
ATOM 1745 N N . LEU A 1 234 ? 10.717 5.347 -8.941 1.00 91.19 234 LEU A N 1
ATOM 1746 C CA . LEU A 1 234 ? 11.421 5.801 -10.142 1.00 91.19 234 LEU A CA 1
ATOM 1747 C C . LEU A 1 234 ? 11.629 4.655 -11.136 1.00 91.19 234 LEU A C 1
ATOM 1749 O O . LEU A 1 234 ? 11.427 4.843 -12.332 1.00 91.19 234 LEU A O 1
ATOM 1753 N N . ALA A 1 235 ? 11.996 3.466 -10.656 1.00 89.38 235 ALA A N 1
ATOM 1754 C CA . ALA A 1 235 ? 12.138 2.294 -11.509 1.00 89.38 235 ALA A CA 1
ATOM 1755 C C . ALA A 1 235 ? 10.807 1.931 -12.183 1.00 89.38 235 ALA A C 1
ATOM 1757 O O . ALA A 1 235 ? 10.805 1.708 -13.386 1.00 89.38 235 ALA A O 1
ATOM 1758 N N . ALA A 1 236 ? 9.688 1.960 -11.450 1.00 87.19 236 ALA A N 1
ATOM 1759 C CA . ALA A 1 236 ? 8.346 1.719 -11.982 1.00 87.19 236 ALA A CA 1
ATOM 1760 C C . ALA A 1 236 ? 7.915 2.788 -13.003 1.00 87.19 236 ALA A C 1
ATOM 1762 O O . ALA A 1 236 ? 7.280 2.462 -14.004 1.00 87.19 236 ALA A O 1
ATOM 1763 N N . PHE A 1 237 ? 8.300 4.050 -12.784 1.00 86.06 237 PHE A N 1
ATOM 1764 C CA . PHE A 1 237 ? 8.035 5.148 -13.717 1.00 86.06 237 PHE A CA 1
ATOM 1765 C C . PHE A 1 237 ? 8.754 4.956 -15.062 1.00 86.06 237 PHE A C 1
ATOM 1767 O O . PHE A 1 237 ? 8.160 5.165 -16.113 1.00 86.06 237 PHE A O 1
ATOM 1774 N N . TYR A 1 238 ? 10.015 4.514 -15.040 1.00 84.50 238 TYR A N 1
ATOM 1775 C CA . TYR A 1 238 ? 10.790 4.233 -16.256 1.00 84.50 238 TYR A CA 1
ATOM 1776 C C . TYR A 1 238 ? 10.606 2.807 -16.794 1.00 84.50 238 TYR A C 1
ATOM 1778 O O . TYR A 1 238 ? 11.208 2.459 -17.813 1.00 84.50 238 TYR A O 1
ATOM 1786 N N . TYR A 1 239 ? 9.816 1.968 -16.120 1.00 78.31 239 TYR A N 1
ATOM 1787 C CA . TYR A 1 239 ? 9.612 0.588 -16.532 1.00 78.31 239 TYR A CA 1
ATOM 1788 C C . TYR A 1 239 ? 8.749 0.545 -17.803 1.00 78.31 239 TYR A C 1
ATOM 1790 O O . TYR A 1 239 ? 7.636 1.079 -17.797 1.00 78.31 239 TYR A O 1
ATOM 1798 N N . PRO A 1 240 ? 9.235 -0.056 -18.904 1.00 66.88 240 PRO A N 1
ATOM 1799 C CA . PRO A 1 240 ? 8.520 -0.039 -20.170 1.00 66.88 240 PRO A CA 1
ATOM 1800 C C . PRO A 1 240 ? 7.266 -0.924 -20.113 1.00 66.88 240 PRO A C 1
ATOM 1802 O O . PRO A 1 240 ? 7.312 -2.064 -19.640 1.00 66.88 240 PRO A O 1
ATOM 1805 N N . SER A 1 241 ? 6.156 -0.403 -20.638 1.00 59.94 241 SER A N 1
ATOM 1806 C CA . SER A 1 241 ? 4.883 -1.118 -20.781 1.00 59.94 241 SER A CA 1
ATOM 1807 C C . SER A 1 241 ? 5.034 -2.391 -21.635 1.00 59.94 241 SER A C 1
ATOM 1809 O O . SER A 1 241 ? 5.938 -2.489 -22.473 1.00 59.94 241 SER A O 1
ATOM 1811 N N . GLU A 1 242 ? 4.158 -3.371 -21.401 1.00 53.97 242 GLU A N 1
ATOM 1812 C CA . GLU A 1 242 ? 4.268 -4.785 -21.811 1.00 53.97 242 GLU A CA 1
ATOM 1813 C C . GLU A 1 242 ? 4.605 -5.048 -23.296 1.00 53.97 242 GLU A C 1
ATOM 1815 O O . GLU A 1 242 ? 5.258 -6.048 -23.612 1.00 53.97 242 GLU A O 1
ATOM 1820 N N . ASP A 1 243 ? 4.298 -4.117 -24.202 1.00 51.53 243 ASP A N 1
ATOM 1821 C CA . ASP A 1 243 ? 4.644 -4.202 -25.630 1.00 51.53 243 ASP A CA 1
ATOM 1822 C C . ASP A 1 243 ? 6.158 -4.337 -25.887 1.00 51.53 243 ASP A C 1
ATOM 1824 O O . ASP A 1 243 ? 6.588 -5.009 -26.827 1.00 51.53 243 ASP A O 1
ATOM 1828 N N . SER A 1 244 ? 6.997 -3.750 -25.027 1.00 45.16 244 SER A N 1
ATOM 1829 C CA . SER A 1 244 ? 8.466 -3.845 -25.139 1.00 45.16 244 SER A CA 1
ATOM 1830 C C . SER A 1 244 ? 9.047 -5.087 -24.453 1.00 45.16 244 SER A C 1
ATOM 1832 O O . SER A 1 244 ? 10.207 -5.443 -24.674 1.00 45.16 244 SER A O 1
ATOM 1834 N N . GLN A 1 245 ? 8.256 -5.767 -23.622 1.00 47.69 245 GLN A N 1
ATOM 1835 C CA . GLN A 1 245 ? 8.697 -6.926 -22.845 1.00 47.69 245 GLN A CA 1
ATOM 1836 C C . GLN A 1 245 ? 8.640 -8.212 -23.669 1.00 47.69 245 GLN A C 1
ATOM 1838 O O . GLN A 1 245 ? 9.527 -9.053 -23.538 1.00 47.69 245 GLN A O 1
ATOM 1843 N N . SER A 1 246 ? 7.697 -8.315 -24.612 1.00 46.16 246 SER A N 1
ATOM 1844 C CA . SER A 1 246 ? 7.668 -9.404 -25.604 1.00 46.16 246 SER A CA 1
ATOM 1845 C C . SER A 1 246 ? 8.950 -9.471 -26.453 1.00 46.16 246 SER A C 1
ATOM 1847 O O . SER A 1 246 ? 9.346 -10.546 -26.903 1.00 46.16 246 SER A O 1
ATOM 1849 N N . ALA A 1 247 ? 9.645 -8.342 -26.638 1.00 42.12 247 ALA A N 1
ATOM 1850 C CA . ALA A 1 247 ? 10.920 -8.277 -27.355 1.00 42.12 247 ALA A CA 1
ATOM 1851 C C . ALA A 1 247 ? 12.144 -8.577 -26.465 1.00 42.12 247 ALA A C 1
ATOM 1853 O O . ALA A 1 247 ? 13.146 -9.094 -26.957 1.00 42.12 247 ALA A O 1
ATOM 1854 N N . ALA A 1 248 ? 12.073 -8.274 -25.165 1.00 49.75 248 ALA A N 1
ATOM 1855 C CA . ALA A 1 248 ? 13.194 -8.412 -24.229 1.00 49.75 248 ALA A CA 1
ATOM 1856 C C . ALA A 1 248 ? 13.167 -9.717 -23.403 1.00 49.75 248 ALA A C 1
ATOM 1858 O O . ALA A 1 248 ? 14.209 -10.155 -22.920 1.00 49.75 248 ALA A O 1
ATOM 1859 N N . GLY A 1 249 ? 11.999 -10.353 -23.259 1.00 47.34 249 GLY A N 1
ATOM 1860 C CA . GLY A 1 249 ? 11.759 -11.530 -22.414 1.00 47.34 249 GLY A CA 1
ATOM 1861 C C . GLY A 1 249 ? 11.989 -12.894 -23.074 1.00 47.34 249 GLY A C 1
ATOM 1862 O O . GLY A 1 249 ? 11.716 -13.916 -22.455 1.00 47.34 249 GLY A O 1
ATOM 1863 N N . GLY A 1 250 ? 12.508 -12.938 -24.305 1.00 45.28 250 GLY A N 1
ATOM 1864 C CA . GLY A 1 250 ? 12.875 -14.195 -24.959 1.00 45.28 250 GLY A CA 1
ATOM 1865 C C . GLY A 1 250 ? 11.745 -14.844 -25.757 1.00 45.28 250 GLY A C 1
ATOM 1866 O O . GLY A 1 250 ? 11.296 -15.939 -25.446 1.00 45.28 250 GLY A O 1
ATOM 1867 N N . ALA A 1 251 ? 11.397 -14.244 -26.896 1.00 40.28 251 ALA A N 1
ATOM 1868 C CA . ALA A 1 251 ? 10.878 -14.986 -28.045 1.00 40.28 251 ALA A CA 1
ATOM 1869 C C . ALA A 1 251 ? 12.038 -15.572 -28.881 1.00 40.28 251 ALA A C 1
ATOM 1871 O O . ALA A 1 251 ? 12.091 -15.427 -30.103 1.00 40.28 251 ALA A O 1
ATOM 1872 N N . SER A 1 252 ? 13.004 -16.235 -28.238 1.00 39.88 252 SER A N 1
ATOM 1873 C CA . SER A 1 252 ? 13.883 -17.177 -28.933 1.00 39.88 252 SER A CA 1
ATOM 1874 C C . SER A 1 252 ? 13.200 -18.536 -28.916 1.00 39.88 252 SER A C 1
ATOM 1876 O O . SER A 1 252 ? 13.269 -19.267 -27.934 1.00 39.88 252 SER A O 1
ATOM 1878 N N . ARG A 1 253 ? 12.499 -18.798 -30.021 1.00 40.59 253 ARG A N 1
ATOM 1879 C CA . ARG A 1 253 ? 11.988 -20.093 -30.477 1.00 40.59 253 ARG A CA 1
ATOM 1880 C C . ARG A 1 253 ? 12.692 -21.292 -29.835 1.00 40.59 253 ARG A C 1
ATOM 1882 O O . ARG A 1 253 ? 13.873 -21.471 -30.109 1.00 40.59 253 ARG A O 1
ATOM 1889 N N . PHE A 1 254 ? 11.931 -22.126 -29.130 1.00 42.31 254 PHE A N 1
ATOM 1890 C CA . PHE A 1 254 ? 11.849 -23.577 -29.329 1.00 42.31 254 PHE A CA 1
ATOM 1891 C C . PHE A 1 254 ? 10.475 -24.061 -28.872 1.00 42.31 254 PHE A C 1
ATOM 1893 O O . PHE A 1 254 ? 10.015 -23.581 -27.814 1.00 42.31 254 PHE A O 1
#

Sequence (254 aa):
MLSNTVFTTPPPALPAPNASPVVRKRSSGLRRTSSLPDRLNRSNTPNSTAQSTAASRHGPLPPYTHQAARVRSENEEVVLGEDEKPMMSRTAAVVMLLLSTVLVAICAEFMVDAIPGMIANSPAVSEAFIGLIILPIVGNAAEHVTAVTVATKNKMDLAIGVAVGSSIQIALFVTPVVVLLGWILKTEMSLYFNIFETISLFVTVFVVNFLVLDGRSNYLEGSLLIAAYVIIALAAFYYPSEDSQSAAGGASRF

pLDDT: mean 73.68, std 21.49, range [34.72, 97.12]

Secondary structure (DSSP, 8-state):
--------PPPPPPP--------------------------------------------PPPP-----------------SS----SS-HHHHHHHHHHHHHHHHHHHHHHHHHHHHHHHH-TT--HHHIIIIIHHHHHHHHHHHHHHHHHHTT-HHHHHHHHHHHHHHIIIIIHHHHHHHHHHHT----S---HHHHHHHHHHHHHHHHHHHT----HHHHHHHHHHHHHHHHHHHHSPPGGGHHHHS-----